Protein AF-A0AAV4J1R5-F1 (afdb_monomer_lite)

Sequence (335 aa):
MPLGIFWVHVFQHSNNYPVYSYPYKTLYRGGKEYELQVRVDGVTVTINLASGQLYVKGCHALDWFVQRIPSLLKAYSSPNGWSGPRSIQPIFSPEEVKILASEKEKHYKQYLEENWPPSVLESSGATVMSTGQTDPFHEPADAHSCLSGQDLETYSPDADLLTADETRQQLAHLESGQSIPGVALYRLWRSALNLWFSDSQSKVFLVTPYIDSGRLIDVSELFLRHKLTACLDTLVVPVSSVQGKFAVVRREAIQRFSVQEQVVLEYKILGKVVFPVVDILNSFLAVVENGKAHVLHTNADFNASSFVTTSVTAVHFSHMDEELFMKNYLDPILV

pLDDT: mean 72.87, std 20.57, range [23.33, 98.06]

Organism: NCBI:txid1093978

Secondary structure (DSSP, 8-state):
--HHHHHHHHHTSTTS--TTTS--EEEEETTTEEEEEEEETTEEEEEETTT--EEEESTTHHHHHHHHHHHHHGGG--SS---PPPPPPPSS-HHHHHHHHHHHHHHHHHHHHHHS-HHHHTTTT-----S-----------TT-------TTS--TTTTPPPHHHHHHHHHHGGG-EEEEHHHHHHHHHHHHHHHHT-TTPEEEEE-S-B-HHHHHHHHHHHHHTTTT--EEEEE--SEETTEEHHHHHHHHHTTS-HHHHHHHHHHTGGGEE--SS---SEEEEEEETTEEEEEEES--BSGGGGSTT-EEEEEEEEEEHHHHIIIIIHHHH-

Foldseek 3Di:
DQLLVVVVCLCCPPVHPNVVRWPWDWDDDPPPFTWIWTQDPQWIWIAGNHNNDIDIDGPCRPVCCVPPVVVSCVVVDDPDDDDDDDDDDDDDDPVVVVVVVVVVVVVVVVVVVPPDDVVVVVVVPPDPPPDDDDDDDDDDDDPPPPQDADAPVVDDLPPLADDLVSLVVVLVVQQVKDKGFLRSVVNSVLNVLLNQLQALQKEKEKAFQDAALVLLLSSLVSCVVSVPRGAHQAYEYACADPVGGVVVSLVSNLVVDDPVSSVSCCVRPVVRYDHWPDRDQWIWMWMDGPQKIKIKTKRAGNDSVSRGRPHIIIIHIDIDGPVCCCVPPPVNGHD

Structure (mmCIF, N/CA/C/O backbone):
data_AF-A0AAV4J1R5-F1
#
_entry.id   AF-A0AAV4J1R5-F1
#
loop_
_atom_site.group_PDB
_atom_site.id
_atom_site.type_symbol
_atom_site.label_atom_id
_atom_site.label_alt_id
_atom_site.label_comp_id
_atom_site.label_asym_id
_atom_site.label_entity_id
_atom_site.label_seq_id
_atom_site.pdbx_PDB_ins_code
_atom_site.Cartn_x
_atom_site.Cartn_y
_atom_site.Cartn_z
_atom_site.occupancy
_atom_site.B_iso_or_equiv
_atom_site.auth_seq_id
_atom_site.auth_comp_id
_atom_site.auth_asym_id
_atom_site.auth_atom_id
_atom_site.pdbx_PDB_model_num
ATOM 1 N N . MET A 1 1 ? 3.118 4.561 45.915 1.00 51.09 1 MET A N 1
ATOM 2 C CA . MET A 1 1 ? 3.258 4.887 44.479 1.00 51.09 1 MET A CA 1
ATOM 3 C C . MET A 1 1 ? 2.179 5.905 44.133 1.00 51.09 1 MET A C 1
ATOM 5 O O . MET A 1 1 ? 1.036 5.638 44.489 1.00 51.09 1 MET A O 1
ATOM 9 N N . PRO A 1 2 ? 2.506 7.069 43.538 1.00 70.88 2 PRO A N 1
ATOM 10 C CA . PRO A 1 2 ? 1.502 8.017 43.051 1.00 70.88 2 PRO A CA 1
ATOM 11 C C . PRO A 1 2 ? 0.528 7.313 42.104 1.00 70.88 2 PRO A C 1
ATOM 13 O O . PRO A 1 2 ? 0.963 6.535 41.254 1.00 70.88 2 PRO A O 1
ATOM 16 N N . LEU A 1 3 ? -0.772 7.566 42.253 1.00 75.06 3 LEU A N 1
ATOM 17 C CA . LEU A 1 3 ? -1.816 6.828 41.533 1.00 75.06 3 LEU A CA 1
ATOM 18 C C . LEU A 1 3 ? -1.667 6.937 40.002 1.00 75.06 3 LEU A C 1
ATOM 20 O O . LEU A 1 3 ? -1.937 5.978 39.288 1.00 75.06 3 LEU A O 1
ATOM 24 N N . GLY A 1 4 ? -1.139 8.055 39.496 1.00 72.38 4 GLY A N 1
ATOM 25 C CA . GLY A 1 4 ? -0.808 8.210 38.077 1.00 72.38 4 GLY A CA 1
ATOM 26 C C . GLY A 1 4 ? 0.257 7.222 37.600 1.00 72.38 4 GLY A C 1
ATOM 27 O O . GLY A 1 4 ? 0.061 6.548 36.597 1.00 72.38 4 GLY A O 1
ATOM 28 N N . ILE A 1 5 ? 1.345 7.063 38.359 1.00 72.38 5 ILE A N 1
ATOM 29 C CA . ILE A 1 5 ? 2.426 6.109 38.051 1.00 72.38 5 ILE A CA 1
ATOM 30 C C . ILE A 1 5 ? 1.918 4.665 38.135 1.00 72.38 5 ILE A C 1
ATOM 32 O O . ILE A 1 5 ? 2.283 3.836 37.305 1.00 72.38 5 ILE A O 1
ATOM 36 N N . PHE A 1 6 ? 1.025 4.373 39.086 1.00 81.31 6 PHE A N 1
ATOM 37 C CA . PHE A 1 6 ? 0.353 3.075 39.153 1.00 81.31 6 PHE A CA 1
ATOM 38 C C . PHE A 1 6 ? -0.397 2.762 37.854 1.00 81.31 6 PHE A C 1
ATOM 40 O O . PHE A 1 6 ? -0.185 1.698 37.275 1.00 81.31 6 PHE A O 1
ATOM 47 N N . TRP A 1 7 ? -1.198 3.701 37.345 1.00 81.44 7 TRP A N 1
ATOM 48 C CA . TRP A 1 7 ? -1.895 3.506 36.075 1.00 81.44 7 TRP A CA 1
ATOM 49 C C . TRP A 1 7 ? -0.940 3.328 34.899 1.00 81.44 7 TRP A C 1
ATOM 51 O O . TRP A 1 7 ? -1.188 2.471 34.058 1.00 81.44 7 TRP A O 1
ATOM 61 N N . VAL A 1 8 ? 0.175 4.060 34.852 1.00 77.50 8 VAL A N 1
ATOM 62 C CA . VAL A 1 8 ? 1.193 3.840 33.813 1.00 77.50 8 VAL A CA 1
ATOM 63 C C . VAL A 1 8 ? 1.697 2.401 33.845 1.00 77.50 8 VAL A C 1
ATOM 65 O O . VAL A 1 8 ? 1.702 1.748 32.808 1.00 77.50 8 VAL A O 1
ATOM 68 N N . HIS A 1 9 ? 2.044 1.877 35.022 1.00 77.12 9 HIS A N 1
ATOM 69 C CA . HIS A 1 9 ? 2.515 0.499 35.148 1.00 77.12 9 HIS A CA 1
ATOM 70 C C . HIS A 1 9 ? 1.458 -0.530 34.762 1.00 77.12 9 HIS A C 1
ATOM 72 O O . HIS A 1 9 ? 1.788 -1.482 34.061 1.00 77.12 9 HIS A O 1
ATOM 78 N N . VAL A 1 10 ? 0.207 -0.334 35.186 1.00 81.31 10 VAL A N 1
ATOM 79 C CA . VAL A 1 10 ? -0.901 -1.219 34.810 1.00 81.31 10 VAL A CA 1
ATOM 80 C C . VAL A 1 10 ? -1.054 -1.236 33.297 1.00 81.31 10 VAL A C 1
ATOM 82 O O . VAL A 1 10 ? -1.059 -2.302 32.695 1.00 81.31 10 VAL A O 1
ATOM 85 N N . PHE A 1 11 ? -1.144 -0.074 32.656 1.00 81.62 11 PHE A N 1
ATOM 86 C CA . PHE A 1 11 ? -1.373 -0.018 31.218 1.00 81.62 11 PHE A CA 1
ATOM 87 C C . PHE A 1 11 ? -0.167 -0.538 30.428 1.00 81.62 11 PHE A C 1
ATOM 89 O O . PHE A 1 11 ? -0.368 -1.313 29.505 1.00 81.62 11 PHE A O 1
ATOM 96 N N . GLN A 1 12 ? 1.062 -0.203 30.823 1.00 80.81 12 GLN A N 1
ATOM 97 C CA . GLN A 1 12 ? 2.289 -0.587 30.110 1.00 80.81 12 GLN A CA 1
ATOM 98 C C . GLN A 1 12 ? 2.772 -2.016 30.387 1.00 80.81 12 GLN A C 1
ATOM 100 O O . GLN A 1 12 ? 3.822 -2.418 29.881 1.00 80.81 12 GLN A O 1
ATOM 105 N N . HIS A 1 13 ? 2.042 -2.786 31.193 1.00 74.81 13 HIS A N 1
ATOM 106 C CA . HIS A 1 13 ? 2.369 -4.181 31.457 1.00 74.81 13 HIS A CA 1
ATOM 107 C C . HIS A 1 13 ? 2.382 -5.002 30.155 1.00 74.81 13 HIS A C 1
ATOM 109 O O . HIS A 1 13 ? 1.552 -4.780 29.274 1.00 74.81 13 HIS A O 1
ATOM 115 N N . SER A 1 14 ? 3.282 -5.986 30.046 1.00 64.44 14 SER A N 1
ATOM 116 C CA . SER A 1 14 ? 3.456 -6.820 28.841 1.00 64.44 14 SER A CA 1
ATOM 117 C C . SER A 1 14 ? 2.172 -7.510 28.383 1.00 64.44 14 SER A C 1
ATOM 119 O O . SER A 1 14 ? 1.933 -7.643 27.192 1.00 64.44 14 SER A O 1
ATOM 121 N N . ASN A 1 15 ? 1.334 -7.907 29.338 1.00 72.62 15 ASN A N 1
ATOM 122 C CA . ASN A 1 15 ? 0.065 -8.595 29.075 1.00 72.62 15 ASN A CA 1
ATOM 123 C C . ASN A 1 15 ? -1.122 -7.639 28.861 1.00 72.62 15 ASN A C 1
ATOM 125 O O . ASN A 1 15 ? -2.249 -8.101 28.719 1.00 72.62 15 ASN A O 1
ATOM 129 N N . ASN A 1 16 ? -0.874 -6.328 28.901 1.00 79.94 16 ASN A N 1
ATOM 130 C CA . ASN A 1 16 ? -1.883 -5.287 28.764 1.00 79.94 16 ASN A CA 1
ATOM 131 C C . ASN A 1 16 ? -1.593 -4.499 27.480 1.00 79.94 16 ASN A C 1
ATOM 133 O O . ASN A 1 16 ? -1.826 -5.001 26.384 1.00 79.94 16 ASN A O 1
ATOM 137 N N . TYR A 1 17 ? -1.035 -3.296 27.603 1.00 79.12 17 TYR A N 1
ATOM 138 C CA . TYR A 1 17 ? -0.704 -2.431 26.476 1.00 79.12 17 TYR A CA 1
ATOM 139 C C . TYR A 1 17 ? 0.773 -2.034 26.531 1.00 79.12 17 TYR A C 1
ATOM 141 O O . TYR A 1 17 ? 1.112 -0.893 26.832 1.00 79.12 17 TYR A O 1
ATOM 149 N N . PRO A 1 18 ? 1.702 -2.963 26.272 1.00 68.81 18 PRO A N 1
ATOM 150 C CA . PRO A 1 18 ? 3.119 -2.666 26.390 1.00 68.81 18 PRO A CA 1
ATOM 151 C C . PRO A 1 18 ? 3.565 -1.521 25.478 1.00 68.81 18 PRO A C 1
ATOM 153 O O . PRO A 1 18 ? 3.105 -1.387 24.345 1.00 68.81 18 PRO A O 1
ATOM 156 N N . VAL A 1 19 ? 4.542 -0.741 25.946 1.00 55.25 19 VAL A N 1
ATOM 157 C CA . VAL A 1 19 ? 5.083 0.433 25.229 1.00 55.25 19 VAL A CA 1
ATOM 158 C C . VAL A 1 19 ? 5.633 0.079 23.842 1.00 55.25 19 VAL A C 1
ATOM 160 O O . VAL A 1 19 ? 5.609 0.916 22.945 1.00 55.25 19 VAL A O 1
ATOM 163 N N . TYR A 1 20 ? 6.101 -1.159 23.652 1.00 53.19 20 TYR A N 1
ATOM 164 C CA . TYR A 1 20 ? 6.593 -1.640 22.359 1.00 53.19 20 TYR A CA 1
ATOM 165 C C . TYR A 1 20 ? 5.472 -1.937 21.349 1.00 53.19 20 TYR A C 1
ATOM 167 O O . TYR A 1 20 ? 5.729 -1.906 20.153 1.00 53.19 20 TYR A O 1
ATOM 175 N N . SER A 1 21 ? 4.241 -2.192 21.808 1.00 52.78 21 SER A N 1
ATOM 176 C CA . SER A 1 21 ? 3.087 -2.484 20.938 1.00 52.78 21 SER A CA 1
ATOM 177 C C . SER A 1 21 ? 2.107 -1.313 20.824 1.00 52.78 21 SER A C 1
ATOM 179 O O . SER A 1 21 ? 1.374 -1.218 19.843 1.00 52.78 21 SER A O 1
ATOM 181 N N . TYR A 1 22 ? 2.084 -0.404 21.806 1.00 57.25 22 TYR A N 1
ATOM 182 C CA . TYR A 1 22 ? 1.098 0.675 21.885 1.00 57.25 22 TYR A CA 1
ATOM 183 C C . TYR A 1 22 ? 1.769 2.043 22.069 1.00 57.25 22 TYR A C 1
ATOM 185 O O . TYR A 1 22 ? 2.555 2.236 22.999 1.00 57.25 22 TYR A O 1
ATOM 193 N N . PRO A 1 23 ? 1.453 3.038 21.218 1.00 64.06 23 PRO A N 1
ATOM 194 C CA . PRO A 1 23 ? 2.089 4.343 21.285 1.00 64.06 23 PRO A CA 1
ATOM 195 C C . PRO A 1 23 ? 1.490 5.193 22.411 1.00 64.06 23 PRO A C 1
ATOM 197 O O . PRO A 1 23 ? 0.385 5.729 22.294 1.00 64.06 23 PRO A O 1
ATOM 200 N N . TYR A 1 24 ? 2.263 5.377 23.479 1.00 69.94 24 TYR A N 1
ATOM 201 C CA . TYR A 1 24 ? 1.960 6.344 24.529 1.00 69.94 24 TYR A CA 1
ATOM 202 C C . TYR A 1 24 ? 2.408 7.749 24.112 1.00 69.94 24 TYR A C 1
ATOM 204 O O . TYR A 1 24 ? 3.542 7.957 23.684 1.00 69.94 24 TYR A O 1
ATOM 212 N N . LYS A 1 25 ? 1.523 8.733 24.258 1.00 73.06 25 LYS A N 1
ATOM 213 C CA . LYS A 1 25 ? 1.790 10.156 24.037 1.00 73.06 25 LYS A CA 1
ATOM 214 C C . LYS A 1 25 ? 1.869 10.871 25.374 1.00 73.06 25 LYS A C 1
ATOM 216 O O . LYS A 1 25 ? 0.909 10.851 26.138 1.00 73.06 25 LYS A O 1
ATOM 221 N N . THR A 1 26 ? 2.980 11.540 25.639 1.00 71.50 26 THR A N 1
ATOM 222 C CA . THR A 1 26 ? 3.080 12.493 26.744 1.00 71.50 26 THR A CA 1
ATOM 223 C C . THR A 1 26 ? 2.517 13.835 26.288 1.00 71.50 26 THR A C 1
ATOM 225 O O . THR A 1 26 ? 2.956 14.414 25.296 1.00 71.50 26 THR A O 1
ATOM 228 N N . LEU A 1 27 ? 1.497 14.320 26.986 1.00 60.59 27 LEU A N 1
ATOM 229 C CA . LEU A 1 27 ? 0.877 15.613 26.748 1.00 60.59 27 LEU A CA 1
ATOM 230 C C . LEU A 1 27 ? 1.274 16.547 27.889 1.00 60.59 27 LEU A C 1
ATOM 232 O O . LEU A 1 27 ? 1.056 16.247 29.063 1.00 60.59 27 LEU A O 1
ATOM 236 N N . TYR A 1 28 ? 1.875 17.679 27.529 1.00 59.00 28 TYR A N 1
ATOM 237 C CA . TYR A 1 28 ? 2.191 18.745 28.469 1.00 59.00 28 TYR A CA 1
ATOM 238 C C . TYR A 1 28 ? 1.109 19.816 28.368 1.00 59.00 28 TYR A C 1
ATOM 240 O O . TYR A 1 28 ? 1.043 20.544 27.375 1.00 59.00 28 TYR A O 1
ATOM 248 N N . ARG A 1 29 ? 0.243 19.916 29.380 1.00 49.41 29 ARG A N 1
ATOM 249 C CA . ARG A 1 29 ? -0.641 21.078 29.520 1.00 49.41 29 ARG A CA 1
ATOM 250 C C . ARG A 1 29 ? 0.102 22.166 30.287 1.00 49.41 29 ARG A C 1
ATOM 252 O O . ARG A 1 29 ? 0.699 21.906 31.332 1.00 49.41 29 ARG A O 1
ATOM 259 N N . GLY A 1 30 ? 0.082 23.392 29.757 1.00 40.19 30 GLY A N 1
ATOM 260 C CA . GLY A 1 30 ? 0.637 24.562 30.441 1.00 40.19 30 GLY A CA 1
ATOM 261 C C . GLY A 1 30 ? 0.066 24.652 31.857 1.00 40.19 30 GLY A C 1
ATOM 262 O O . GLY A 1 30 ? -1.139 24.806 32.013 1.00 40.19 30 GLY A O 1
ATOM 263 N N . GLY A 1 31 ? 0.925 24.477 32.869 1.00 48.59 31 GLY A N 1
ATOM 264 C CA . GLY A 1 31 ? 0.508 24.351 34.274 1.00 48.59 31 GLY A CA 1
ATOM 265 C C . GLY A 1 31 ? 1.141 23.208 35.084 1.00 48.59 31 GLY A C 1
ATOM 266 O O . GLY A 1 31 ? 0.791 23.065 36.248 1.00 48.59 31 GLY A O 1
ATOM 267 N N . LYS A 1 32 ? 2.099 22.440 34.530 1.00 50.47 32 LYS A N 1
ATOM 268 C CA . LYS A 1 32 ? 2.751 21.259 35.160 1.00 50.47 32 LYS A CA 1
ATOM 269 C C . LYS A 1 32 ? 1.861 20.010 35.276 1.00 50.47 32 LYS A C 1
ATOM 271 O O . LYS A 1 32 ? 2.188 19.093 36.028 1.00 50.47 32 LYS A O 1
ATOM 276 N N . GLU A 1 33 ? 0.770 19.938 34.520 1.00 54.47 33 GLU A N 1
ATOM 277 C CA . GLU A 1 33 ? -0.039 18.721 34.434 1.00 54.47 33 GLU A CA 1
ATOM 278 C C . GLU A 1 33 ? 0.514 17.825 33.322 1.00 54.47 33 GLU A C 1
ATOM 280 O O . GLU A 1 33 ? 0.374 18.109 32.130 1.00 54.47 33 GLU A O 1
ATOM 285 N N . TYR A 1 34 ? 1.206 16.764 33.738 1.00 69.00 34 TYR A N 1
ATOM 286 C CA . TYR A 1 34 ? 1.717 15.734 32.843 1.00 69.00 34 TYR A CA 1
ATOM 287 C C . TYR A 1 34 ? 0.622 14.702 32.606 1.00 69.00 34 TYR A C 1
ATOM 289 O O . TYR A 1 34 ? 0.210 14.007 33.535 1.00 69.00 34 TYR A O 1
ATOM 297 N N . GLU A 1 35 ? 0.167 14.582 31.367 1.00 75.19 35 GLU A N 1
ATOM 298 C CA . GLU A 1 35 ? -0.798 13.566 30.968 1.00 75.19 35 GLU A CA 1
ATOM 299 C C . GLU A 1 35 ? -0.124 12.527 30.069 1.00 75.19 35 GLU A C 1
ATOM 301 O O . GLU A 1 35 ? 0.679 12.859 29.199 1.00 75.19 35 GLU A O 1
ATOM 306 N N . LEU A 1 36 ? -0.447 11.254 30.269 1.00 74.69 36 LEU A N 1
ATOM 307 C CA . LEU A 1 36 ? -0.005 10.153 29.427 1.00 74.69 36 LEU A CA 1
ATOM 308 C C . LEU A 1 36 ? -1.217 9.557 28.719 1.00 74.69 36 LEU A C 1
ATOM 310 O O . LEU A 1 36 ? -2.137 9.069 29.366 1.00 74.69 36 LEU A O 1
ATOM 314 N N . GLN A 1 37 ? -1.227 9.591 27.395 1.00 80.62 37 GLN A N 1
ATOM 315 C CA . GLN A 1 37 ? -2.354 9.165 26.581 1.00 80.62 37 GLN A CA 1
ATOM 316 C C . GLN A 1 37 ? -2.001 7.943 25.736 1.00 80.62 37 GLN A C 1
ATOM 318 O O . GLN A 1 37 ? -0.966 7.923 25.082 1.00 80.62 37 GLN A O 1
ATOM 323 N N . VAL A 1 38 ? -2.883 6.952 25.689 1.00 82.31 38 VAL A N 1
ATOM 324 C CA . VAL A 1 38 ? -2.768 5.779 24.818 1.00 82.31 38 VAL A CA 1
ATOM 325 C C . VAL A 1 38 ? -4.112 5.514 24.146 1.00 82.31 38 VAL A C 1
ATOM 327 O O . VAL A 1 38 ? -5.167 5.709 24.749 1.00 82.31 38 VAL A O 1
ATOM 330 N N . ARG A 1 39 ? -4.091 5.114 22.873 1.00 83.12 39 ARG A N 1
ATOM 331 C CA . ARG A 1 39 ? -5.300 4.735 22.133 1.00 83.12 39 ARG A CA 1
ATOM 332 C C . ARG A 1 39 ? -5.315 3.222 21.968 1.00 83.12 39 ARG A C 1
ATOM 334 O O . ARG A 1 39 ? -4.400 2.678 21.359 1.00 83.12 39 ARG A O 1
ATOM 341 N N . VAL A 1 40 ? -6.330 2.576 22.527 1.00 79.69 40 VAL A N 1
ATOM 342 C CA . VAL A 1 40 ? -6.469 1.114 22.608 1.00 79.69 40 VAL A CA 1
ATOM 343 C C . VAL A 1 40 ? -7.921 0.747 22.347 1.00 79.69 40 VAL A C 1
ATOM 345 O O . VAL A 1 40 ? -8.807 1.469 22.789 1.00 79.69 40 VAL A O 1
ATOM 348 N N . ASP A 1 41 ? -8.178 -0.326 21.600 1.00 79.12 41 ASP A N 1
ATOM 349 C CA . ASP A 1 41 ? -9.523 -0.892 21.395 1.00 79.12 41 ASP A CA 1
ATOM 350 C C . ASP A 1 41 ? -10.618 0.139 21.028 1.00 79.12 41 ASP A C 1
ATOM 352 O O . ASP A 1 41 ? -11.742 0.097 21.524 1.00 79.12 41 ASP A O 1
ATOM 356 N N . GLY A 1 42 ? -10.284 1.133 20.197 1.00 71.69 42 GLY A N 1
ATOM 357 C CA . GLY A 1 42 ? -11.228 2.184 19.792 1.00 71.69 42 GLY A CA 1
ATOM 358 C C . GLY A 1 42 ? -11.515 3.266 20.847 1.00 71.69 42 GLY A C 1
ATOM 359 O O . GLY A 1 42 ? -12.242 4.215 20.551 1.00 71.69 42 GLY A O 1
ATOM 360 N N . VAL A 1 43 ? -10.904 3.199 22.034 1.00 79.62 43 VAL A N 1
ATOM 361 C CA . VAL A 1 43 ? -10.971 4.229 23.079 1.00 79.62 43 VAL A CA 1
ATOM 362 C C . VAL A 1 43 ? -9.629 4.939 23.257 1.00 79.62 43 VAL A C 1
ATOM 364 O O . VAL A 1 43 ? -8.558 4.441 22.921 1.00 79.62 43 VAL A O 1
ATOM 367 N N . THR A 1 44 ? -9.683 6.158 23.774 1.00 85.69 44 THR A N 1
ATOM 368 C CA . THR A 1 44 ? -8.516 6.940 24.174 1.00 85.69 44 THR A CA 1
ATOM 369 C C . THR A 1 44 ? -8.478 7.004 25.687 1.00 85.69 44 THR A C 1
ATOM 371 O O . THR A 1 44 ? -9.394 7.542 26.310 1.00 85.69 44 THR A O 1
ATOM 374 N N . VAL A 1 45 ? -7.415 6.466 26.268 1.00 87.50 45 VAL A N 1
ATOM 375 C CA . VAL A 1 45 ? -7.163 6.492 27.702 1.00 87.50 45 VAL A CA 1
ATOM 376 C C . VAL A 1 45 ? -6.120 7.562 27.984 1.00 87.50 45 VAL A C 1
ATOM 378 O O . VAL A 1 45 ? -5.030 7.522 27.424 1.00 87.50 45 VAL A O 1
ATOM 381 N N . THR A 1 46 ? -6.441 8.514 28.851 1.00 87.44 46 THR A N 1
ATOM 382 C CA . THR A 1 46 ? -5.528 9.559 29.314 1.00 87.44 46 THR A CA 1
ATOM 383 C C . THR A 1 46 ? -5.343 9.434 30.822 1.00 87.44 46 THR A C 1
ATOM 385 O O . THR A 1 46 ? -6.312 9.438 31.574 1.00 87.44 46 THR A O 1
ATOM 388 N N . ILE A 1 47 ? -4.097 9.347 31.269 1.00 82.38 47 ILE A N 1
ATOM 389 C CA . ILE A 1 47 ? -3.692 9.254 32.668 1.00 82.38 47 ILE A CA 1
ATOM 390 C C . ILE A 1 47 ? -3.077 10.592 33.061 1.00 82.38 47 ILE A C 1
ATOM 392 O O . ILE A 1 47 ? -2.034 10.964 32.532 1.00 82.38 47 ILE A O 1
ATOM 396 N N . ASN A 1 48 ? -3.672 11.306 34.009 1.00 82.50 48 ASN A N 1
ATOM 397 C CA . ASN A 1 48 ? -3.015 12.452 34.625 1.00 82.50 48 ASN A CA 1
ATOM 398 C C . ASN A 1 48 ? -2.010 11.941 35.669 1.00 82.50 48 ASN A C 1
ATOM 400 O O . ASN A 1 48 ? -2.385 11.315 36.660 1.00 82.50 48 ASN A O 1
ATOM 404 N N . LEU A 1 49 ? -0.719 12.179 35.440 1.00 75.00 49 LEU A N 1
ATOM 405 C CA . LEU A 1 49 ? 0.357 11.663 36.288 1.00 75.00 49 LEU A CA 1
ATOM 406 C C . LEU A 1 49 ? 0.425 12.365 37.651 1.00 75.00 49 LEU A C 1
ATOM 408 O O . LEU A 1 49 ? 0.902 11.764 38.612 1.00 75.00 49 LEU A O 1
ATOM 412 N N . ALA A 1 50 ? -0.065 13.606 37.740 1.00 74.31 50 ALA A N 1
ATOM 413 C CA . ALA A 1 50 ? -0.065 14.402 38.965 1.00 74.31 50 ALA A CA 1
ATOM 414 C C . ALA A 1 50 ? -1.255 14.061 39.876 1.00 74.31 50 ALA A C 1
ATOM 416 O O . ALA A 1 50 ? -1.063 13.793 41.060 1.00 74.31 50 ALA A O 1
ATOM 417 N N . SER A 1 51 ? -2.476 14.029 39.333 1.00 80.62 51 SER A N 1
ATOM 418 C CA . SER A 1 51 ? -3.698 13.746 40.100 1.00 80.62 51 SER A CA 1
ATOM 419 C C . SER A 1 51 ? -4.041 12.255 40.178 1.00 80.62 51 SER A C 1
ATOM 421 O O . SER A 1 51 ? -4.823 11.841 41.031 1.00 80.62 51 SER A O 1
ATOM 423 N N . GLY A 1 52 ? -3.475 11.432 39.290 1.00 77.19 52 GLY A N 1
ATOM 424 C CA . GLY A 1 52 ? -3.812 10.015 39.158 1.00 77.19 52 GLY A CA 1
ATOM 425 C C . GLY A 1 52 ? -5.173 9.742 38.523 1.00 77.19 52 GLY A C 1
ATOM 426 O O . GLY A 1 52 ? -5.641 8.605 38.558 1.00 77.19 52 GLY A O 1
ATOM 427 N N . GLN A 1 53 ? -5.811 10.767 37.956 1.00 84.00 53 GLN A N 1
ATOM 428 C CA . GLN A 1 53 ? -7.089 10.629 37.268 1.00 84.00 53 GLN A CA 1
ATOM 429 C C . GLN A 1 53 ? -6.921 9.886 35.941 1.00 84.00 53 GLN A C 1
ATOM 431 O O . GLN A 1 53 ? -6.029 10.191 35.149 1.00 84.00 53 GLN A O 1
ATOM 436 N N . LEU A 1 54 ? -7.822 8.937 35.698 1.00 86.88 54 LEU A N 1
ATOM 437 C CA . LEU A 1 54 ? -7.924 8.182 34.458 1.00 86.88 54 LEU A CA 1
ATOM 438 C C . LEU A 1 54 ? -9.149 8.672 33.683 1.00 86.88 54 LEU A C 1
ATOM 440 O O . LEU A 1 54 ? -10.278 8.552 34.156 1.00 86.88 54 LEU A O 1
ATOM 444 N N . TYR A 1 55 ? -8.931 9.199 32.487 1.00 87.69 55 TYR A N 1
ATOM 445 C CA . TYR A 1 55 ? -9.984 9.596 31.563 1.00 87.69 55 TYR A CA 1
ATOM 446 C C . TYR A 1 55 ? -10.060 8.587 30.427 1.00 87.69 55 TYR A C 1
ATOM 448 O O . TYR A 1 55 ? -9.070 8.355 29.742 1.00 87.69 55 TYR A O 1
ATOM 456 N N . VAL A 1 56 ? -11.240 8.026 30.187 1.00 86.00 56 VAL A N 1
ATOM 457 C CA . VAL A 1 56 ? -11.497 7.146 29.042 1.00 86.00 56 VAL A CA 1
ATOM 458 C C . VAL A 1 56 ? -12.498 7.850 28.133 1.00 86.00 56 VAL A C 1
ATOM 460 O O . VAL A 1 56 ? -13.588 8.211 28.569 1.00 86.00 56 VAL A O 1
ATOM 463 N N . LYS A 1 57 ? -12.116 8.101 26.879 1.00 77.19 57 LYS A N 1
ATOM 464 C CA . LYS A 1 57 ? -12.939 8.801 25.881 1.00 77.19 57 LYS A CA 1
ATOM 465 C C . LYS A 1 57 ? -13.082 7.960 24.618 1.00 77.19 57 LYS A C 1
ATOM 467 O O . LYS A 1 57 ? -12.096 7.429 24.122 1.00 77.19 57 LYS A O 1
ATOM 472 N N . GLY A 1 58 ? -14.288 7.876 24.068 1.00 75.81 58 GLY A N 1
ATOM 473 C CA . GLY A 1 58 ? -14.573 7.128 22.841 1.00 75.81 58 GLY A CA 1
ATOM 474 C C . GLY A 1 58 ? -16.022 6.654 22.785 1.00 75.81 58 GLY A C 1
ATOM 475 O O . GLY A 1 58 ? -16.733 6.718 23.785 1.00 75.81 58 GLY A O 1
ATOM 476 N N . CYS A 1 59 ? -16.442 6.169 21.616 1.00 66.06 59 CYS A N 1
ATOM 477 C CA . CYS A 1 59 ? -17.819 5.745 21.339 1.00 66.06 59 CYS A CA 1
ATOM 478 C C . CYS A 1 59 ? -18.276 4.575 22.232 1.00 66.06 59 CYS A C 1
ATOM 480 O O . CYS A 1 59 ? -19.451 4.485 22.562 1.00 66.06 59 CYS A O 1
ATOM 482 N N . HIS A 1 60 ? -17.334 3.729 22.666 1.00 75.75 60 HIS A N 1
ATOM 483 C CA . HIS A 1 60 ? -17.571 2.532 23.488 1.00 75.75 60 HIS A CA 1
ATOM 484 C C . HIS A 1 60 ? -16.825 2.586 24.834 1.00 75.75 60 HIS A C 1
ATOM 486 O O . HIS A 1 60 ? -16.434 1.560 25.385 1.00 75.75 60 HIS A O 1
ATOM 492 N N . ALA A 1 61 ? -16.576 3.791 25.364 1.00 68.06 61 ALA A N 1
ATOM 493 C CA . ALA A 1 61 ? -15.750 3.989 26.561 1.00 68.06 61 ALA A CA 1
ATOM 494 C C . ALA A 1 61 ? -16.253 3.226 27.800 1.00 68.06 61 ALA A C 1
ATOM 496 O O . ALA A 1 61 ? -15.443 2.669 28.541 1.00 68.06 61 ALA A O 1
ATOM 497 N N . LEU A 1 62 ? -17.572 3.189 28.016 1.00 68.25 62 LEU A N 1
ATOM 498 C CA . LEU A 1 62 ? -18.181 2.510 29.162 1.00 68.25 62 LEU A CA 1
ATOM 499 C C . LEU A 1 62 ? -18.069 0.983 29.043 1.00 68.25 62 LEU A C 1
ATOM 501 O O . LEU A 1 62 ? -17.635 0.329 29.990 1.00 68.25 62 LEU A O 1
ATOM 505 N N . ASP A 1 63 ? -18.391 0.435 27.870 1.00 64.94 63 ASP A N 1
ATOM 506 C CA . ASP A 1 63 ? -18.327 -1.007 27.604 1.00 64.94 63 ASP A CA 1
ATOM 507 C C . ASP A 1 63 ? -16.892 -1.523 27.723 1.00 64.94 63 ASP A C 1
ATOM 509 O O . ASP A 1 63 ? -16.632 -2.519 28.401 1.00 64.94 63 ASP A O 1
ATOM 513 N N . TRP A 1 64 ? -15.939 -0.784 27.145 1.00 84.44 64 TRP A N 1
ATOM 514 C CA . TRP A 1 64 ? -14.517 -1.073 27.285 1.00 84.44 64 TRP A CA 1
ATOM 515 C C . TRP A 1 64 ? -14.084 -1.058 28.754 1.00 84.44 64 TRP A C 1
ATOM 517 O O . TRP A 1 64 ? -13.391 -1.972 29.199 1.00 84.44 64 TRP A O 1
ATOM 527 N N . PHE A 1 65 ? -14.514 -0.057 29.532 1.00 80.25 65 PHE A N 1
ATOM 528 C CA . PHE A 1 65 ? -14.132 0.067 30.939 1.00 80.25 65 PHE A CA 1
ATOM 529 C C . PHE A 1 65 ? -14.600 -1.143 31.755 1.00 80.25 65 PHE A C 1
ATOM 531 O O . PHE A 1 65 ? -13.796 -1.756 32.458 1.00 80.25 65 PHE A O 1
ATOM 538 N N . VAL A 1 66 ? -15.874 -1.524 31.626 1.00 76.81 66 VAL A N 1
ATOM 539 C CA . VAL A 1 66 ? -16.462 -2.646 32.375 1.00 76.81 66 VAL A CA 1
ATOM 540 C C . VAL A 1 66 ? -15.806 -3.977 31.999 1.00 76.81 66 VAL A C 1
ATOM 542 O O . VAL A 1 66 ? -15.535 -4.795 32.877 1.00 76.81 66 VAL A O 1
ATOM 545 N N . GLN A 1 67 ? -15.509 -4.191 30.715 1.00 73.62 67 GLN A N 1
ATOM 546 C CA . GLN A 1 67 ? -14.951 -5.456 30.233 1.00 73.62 67 GLN A CA 1
ATOM 547 C C . GLN A 1 67 ? -13.440 -5.582 30.473 1.00 73.62 67 GLN A C 1
ATOM 549 O O . GLN A 1 67 ? -12.956 -6.658 30.826 1.00 73.62 67 GLN A O 1
ATOM 554 N N . ARG A 1 68 ? -12.670 -4.504 30.277 1.00 79.56 68 ARG A N 1
ATOM 555 C CA . ARG A 1 68 ? -11.201 -4.568 30.255 1.00 79.56 68 ARG A CA 1
ATOM 556 C C . ARG A 1 68 ? -10.556 -4.258 31.598 1.00 79.56 68 ARG A C 1
ATOM 558 O O . ARG A 1 68 ? -9.612 -4.955 31.963 1.00 79.56 68 ARG A O 1
ATOM 565 N N . ILE A 1 69 ? -11.047 -3.289 32.374 1.00 83.56 69 ILE A N 1
ATOM 566 C CA . ILE A 1 69 ? -10.372 -2.857 33.616 1.00 83.56 69 ILE A CA 1
ATOM 567 C C . ILE A 1 69 ? -10.152 -3.998 34.626 1.00 83.56 69 ILE A C 1
ATOM 569 O O . ILE A 1 69 ? -9.029 -4.111 35.126 1.00 83.56 69 ILE A O 1
ATOM 573 N N . PRO A 1 70 ? -11.123 -4.896 34.895 1.00 80.81 70 PRO A N 1
ATOM 574 C CA . PRO A 1 70 ? -10.891 -6.029 35.792 1.00 80.81 70 PRO A CA 1
ATOM 575 C C . PRO A 1 70 ? -9.754 -6.946 35.320 1.00 80.81 70 PRO A C 1
ATOM 577 O O . PRO A 1 70 ? -8.964 -7.425 36.130 1.00 80.81 70 PRO A O 1
ATOM 580 N N . SER A 1 71 ? -9.636 -7.161 34.004 1.00 75.69 71 SER A N 1
ATOM 581 C CA . SER A 1 71 ? -8.580 -7.999 33.424 1.00 75.69 71 SER A CA 1
ATOM 582 C C . SER A 1 71 ? -7.197 -7.344 33.518 1.00 75.69 71 SER A C 1
ATOM 584 O O . SER A 1 71 ? -6.240 -8.007 33.914 1.00 75.69 71 SER A O 1
ATOM 586 N N . LEU A 1 72 ? -7.113 -6.031 33.274 1.00 80.56 72 LEU A N 1
ATOM 587 C CA . LEU A 1 72 ? -5.873 -5.251 33.368 1.00 80.56 72 LEU A CA 1
ATOM 588 C C . LEU A 1 72 ? -5.316 -5.235 34.796 1.00 80.56 72 LEU A C 1
ATOM 590 O O . LEU A 1 72 ? -4.102 -5.272 35.001 1.00 80.56 72 LEU A O 1
ATOM 594 N N . LEU A 1 73 ? -6.208 -5.205 35.789 1.00 81.38 73 LEU A N 1
ATOM 595 C CA . LEU A 1 73 ? -5.858 -5.180 37.207 1.00 81.38 73 LEU A CA 1
ATOM 596 C C . LEU A 1 73 ? -5.591 -6.570 37.798 1.00 81.38 73 LEU A C 1
ATOM 598 O O . LEU A 1 73 ? -5.099 -6.654 38.924 1.00 81.38 73 LEU A O 1
ATOM 602 N N . LYS A 1 74 ? -5.861 -7.658 37.064 1.00 71.19 74 LYS A N 1
ATOM 603 C CA . LYS A 1 74 ? -5.715 -9.042 37.549 1.00 71.19 74 LYS A CA 1
ATOM 604 C C . LYS A 1 74 ? -4.284 -9.374 37.983 1.00 71.19 74 LYS A C 1
ATOM 606 O O . LYS A 1 74 ? -4.090 -10.066 38.974 1.00 71.19 74 LYS A O 1
ATOM 611 N N . ALA A 1 75 ? -3.281 -8.828 37.291 1.00 63.75 75 ALA A N 1
ATOM 612 C CA . ALA A 1 75 ? -1.866 -8.979 37.655 1.00 63.75 75 ALA A CA 1
ATOM 613 C C . ALA A 1 75 ? -1.475 -8.217 38.941 1.00 63.75 75 ALA A C 1
ATOM 615 O O . ALA A 1 75 ? -0.419 -8.462 39.517 1.00 63.75 75 ALA A O 1
ATOM 616 N N . TYR A 1 76 ? -2.335 -7.307 39.399 1.00 66.75 76 TYR A N 1
ATOM 617 C CA . TYR A 1 76 ? -2.087 -6.387 40.512 1.00 66.75 76 TYR A CA 1
ATOM 618 C C . TYR A 1 76 ? -3.010 -6.632 41.709 1.00 66.75 76 TYR A C 1
ATOM 620 O O . TYR A 1 76 ? -2.847 -6.014 42.758 1.00 66.75 76 TYR A O 1
ATOM 628 N N . SER A 1 77 ? -3.967 -7.547 41.569 1.00 58.16 77 SER A N 1
ATOM 629 C CA . SER A 1 77 ? -4.895 -7.957 42.618 1.00 58.16 77 SER A CA 1
ATOM 630 C C . SER A 1 77 ? -4.481 -9.333 43.139 1.00 58.16 77 SER A C 1
ATOM 632 O O . SER A 1 77 ? -5.014 -10.361 42.737 1.00 58.16 77 SER A O 1
ATOM 634 N N . SER A 1 78 ? -3.489 -9.366 44.036 1.00 51.75 78 SER A N 1
ATOM 635 C CA . SER A 1 78 ? -3.227 -10.572 44.832 1.00 51.75 78 SER A CA 1
ATOM 636 C C . SER A 1 78 ? -4.156 -10.613 46.052 1.00 51.75 78 SER A C 1
ATOM 638 O O . SER A 1 78 ? -4.238 -9.613 46.767 1.00 51.75 78 SER A O 1
ATOM 640 N N . PRO A 1 79 ? -4.809 -11.755 46.343 1.00 49.12 79 PRO A N 1
ATOM 641 C CA . PRO A 1 79 ? -5.661 -11.919 47.525 1.00 49.12 79 PRO A CA 1
ATOM 642 C C . PRO A 1 79 ? -4.886 -11.936 48.851 1.00 49.12 79 PRO A C 1
ATOM 644 O O . PRO A 1 79 ? -5.473 -11.712 49.904 1.00 49.12 79 PRO A O 1
ATOM 647 N N . ASN A 1 80 ? -3.572 -12.188 48.817 1.00 44.91 80 ASN A N 1
ATOM 648 C CA . ASN A 1 80 ? -2.785 -12.498 50.007 1.00 44.91 80 ASN A CA 1
ATOM 649 C C . ASN A 1 80 ? -1.538 -11.602 50.089 1.00 44.91 80 ASN A C 1
ATOM 651 O O . ASN A 1 80 ? -0.562 -11.849 49.394 1.00 44.91 80 ASN A O 1
ATOM 655 N N . GLY A 1 81 ? -1.601 -10.569 50.936 1.00 38.78 81 GLY A N 1
ATOM 656 C CA . GLY A 1 81 ? -0.476 -9.944 51.653 1.00 38.78 81 GLY A CA 1
ATOM 657 C C . GLY A 1 81 ? 0.836 -9.661 50.901 1.00 38.78 81 GLY A C 1
ATOM 658 O O . GLY A 1 81 ? 1.641 -10.550 50.660 1.00 38.78 81 GLY A O 1
ATOM 659 N N . TRP A 1 82 ? 1.081 -8.373 50.650 1.00 44.62 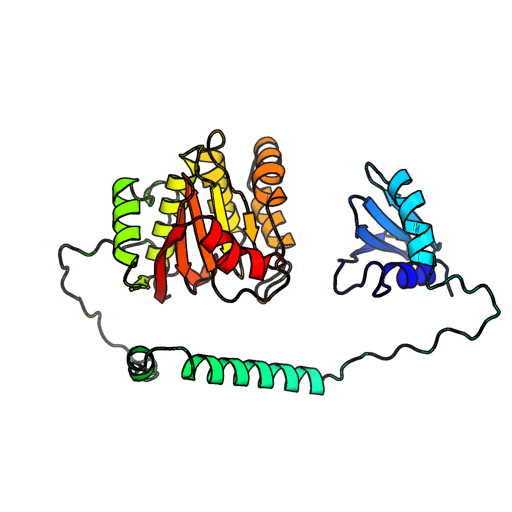82 TRP A N 1
ATOM 660 C CA . TRP A 1 82 ? 2.348 -7.727 50.276 1.00 44.62 82 TRP A CA 1
ATOM 661 C C . TRP A 1 82 ? 3.649 -8.556 50.382 1.00 44.62 82 TRP A C 1
ATOM 663 O O . TRP A 1 82 ? 4.169 -8.803 51.467 1.00 44.62 82 TRP A O 1
ATOM 673 N N . SER A 1 83 ? 4.293 -8.770 49.234 1.00 40.62 83 SER A N 1
ATOM 674 C CA . SER A 1 83 ? 5.752 -8.662 49.105 1.00 40.62 83 SER A CA 1
ATOM 675 C C . SER A 1 83 ? 6.040 -7.809 47.861 1.00 40.62 83 SER A C 1
ATOM 677 O O . SER A 1 83 ? 5.568 -8.110 46.771 1.00 40.62 83 SER A O 1
ATOM 679 N N . GLY A 1 84 ? 6.661 -6.642 48.071 1.00 42.41 84 GLY A N 1
ATOM 680 C CA . GLY A 1 84 ? 6.622 -5.484 47.164 1.00 42.41 84 GLY A CA 1
ATOM 681 C C . GLY A 1 84 ? 7.179 -5.683 45.741 1.00 42.41 84 GLY A C 1
ATOM 682 O O . GLY A 1 84 ? 7.819 -6.693 45.447 1.00 42.41 84 GLY A O 1
ATOM 683 N N . PRO A 1 85 ? 6.964 -4.701 44.841 1.00 41.47 85 PRO A N 1
ATOM 684 C CA . PRO A 1 85 ? 7.435 -4.774 43.462 1.00 41.47 85 PRO A CA 1
ATOM 685 C C . PRO A 1 85 ? 8.968 -4.783 43.420 1.00 41.47 85 PRO A C 1
ATOM 687 O O . PRO A 1 85 ? 9.624 -3.848 43.882 1.00 41.47 85 PRO A O 1
ATOM 690 N N . ARG A 1 86 ? 9.537 -5.863 42.872 1.00 44.62 86 ARG A N 1
ATOM 691 C CA . ARG A 1 86 ? 10.975 -5.991 42.601 1.00 44.62 86 ARG A CA 1
ATOM 692 C C . ARG A 1 86 ? 11.415 -4.885 41.635 1.00 44.62 86 ARG A C 1
ATOM 694 O O . ARG A 1 86 ? 10.728 -4.609 40.656 1.00 44.62 86 ARG A O 1
ATOM 701 N N . SER A 1 87 ? 12.557 -4.266 41.934 1.00 41.41 87 SER A N 1
ATOM 702 C CA . SER A 1 87 ? 13.224 -3.269 41.085 1.00 41.41 87 SER A CA 1
ATOM 703 C C . SER A 1 87 ? 13.388 -3.792 39.650 1.00 41.41 87 SER A C 1
ATOM 705 O O . SER A 1 87 ? 13.884 -4.903 39.464 1.00 41.41 87 SER A O 1
ATOM 707 N N . ILE A 1 88 ? 12.947 -3.017 38.653 1.00 48.16 88 ILE A N 1
ATOM 708 C CA . ILE A 1 88 ? 12.942 -3.404 37.233 1.00 48.16 88 ILE A CA 1
ATOM 709 C C . ILE A 1 88 ? 14.220 -2.872 36.569 1.00 48.16 88 ILE A C 1
ATOM 711 O O . ILE A 1 88 ? 14.439 -1.663 36.529 1.00 48.16 88 ILE A O 1
ATOM 715 N N . GLN A 1 89 ? 15.052 -3.781 36.058 1.00 41.84 89 GLN A N 1
ATOM 716 C CA . GLN A 1 89 ? 16.270 -3.501 35.285 1.00 41.84 89 GLN A CA 1
ATOM 717 C C . GLN A 1 89 ? 15.974 -3.560 33.769 1.00 41.84 89 GLN A C 1
ATOM 719 O O . GLN A 1 89 ? 15.094 -4.324 33.363 1.00 41.84 89 GLN A O 1
ATOM 724 N N . PRO A 1 90 ? 16.681 -2.784 32.923 1.00 41.53 90 PRO A N 1
ATOM 725 C CA . PRO A 1 90 ? 16.613 -2.921 31.465 1.00 41.53 90 PRO A CA 1
ATOM 726 C C . PRO A 1 90 ? 17.115 -4.305 31.008 1.00 41.53 90 PRO A C 1
ATOM 728 O O . PRO A 1 90 ? 18.066 -4.833 31.575 1.00 41.53 90 PRO A O 1
ATOM 731 N N . ILE A 1 91 ? 16.452 -4.890 30.001 1.00 51.38 91 ILE A N 1
ATOM 732 C CA . ILE A 1 91 ? 16.604 -6.311 29.615 1.00 51.38 91 ILE A CA 1
ATOM 733 C C . ILE A 1 91 ? 17.842 -6.580 28.738 1.00 51.38 91 ILE A C 1
ATOM 735 O O . ILE A 1 91 ? 18.384 -7.674 28.819 1.00 51.38 91 ILE A O 1
ATOM 739 N N . PHE A 1 92 ? 18.314 -5.611 27.943 1.00 41.12 92 PHE A N 1
ATOM 740 C CA . PHE A 1 92 ? 19.489 -5.783 27.078 1.00 41.12 92 PHE A CA 1
ATOM 741 C C . PHE A 1 92 ? 20.506 -4.670 27.288 1.00 41.12 92 PHE A C 1
ATOM 743 O O . PHE A 1 92 ? 20.162 -3.486 27.367 1.00 41.12 92 PHE A O 1
ATOM 750 N N . SER A 1 93 ? 21.769 -5.064 27.351 1.00 64.56 93 SER A N 1
ATOM 751 C CA . SER A 1 93 ? 22.903 -4.158 27.352 1.00 64.56 93 SER A CA 1
ATOM 752 C C . SER A 1 93 ? 23.116 -3.541 25.957 1.00 64.56 93 SER A C 1
ATOM 754 O O . SER A 1 93 ? 22.785 -4.147 24.934 1.00 64.56 93 SER A O 1
ATOM 756 N N . PRO A 1 94 ? 23.712 -2.339 25.868 1.00 55.28 94 PRO A N 1
ATOM 757 C CA . PRO A 1 94 ? 24.059 -1.710 24.588 1.00 55.28 94 PRO A CA 1
ATOM 758 C C . PRO A 1 94 ? 24.994 -2.557 23.706 1.00 55.28 94 PRO A C 1
ATOM 760 O O . PRO A 1 94 ? 25.052 -2.364 22.492 1.00 55.28 94 PRO A O 1
ATOM 763 N N . GLU A 1 95 ? 25.739 -3.477 24.316 1.00 56.31 95 GLU A N 1
ATOM 764 C CA . GLU A 1 95 ? 26.670 -4.385 23.646 1.00 56.31 95 GLU A CA 1
ATOM 765 C C . GLU A 1 95 ? 25.929 -5.554 22.985 1.00 56.31 95 GLU A C 1
ATOM 767 O O . GLU A 1 95 ? 26.192 -5.855 21.822 1.00 56.31 95 GLU A O 1
ATOM 772 N N . GLU A 1 96 ? 24.922 -6.126 23.654 1.00 46.41 96 GLU A N 1
ATOM 773 C CA . GLU A 1 96 ? 24.047 -7.163 23.082 1.00 46.41 96 GLU A CA 1
ATOM 774 C C . GLU A 1 96 ? 23.275 -6.649 21.859 1.00 46.41 96 GLU A C 1
ATOM 776 O O . GLU A 1 96 ? 23.119 -7.366 20.873 1.00 46.41 96 GLU A O 1
ATOM 781 N N . VAL A 1 97 ? 22.881 -5.371 21.858 1.00 47.25 97 VAL A N 1
ATOM 782 C CA . VAL A 1 97 ? 22.225 -4.730 20.703 1.00 47.25 97 VAL A CA 1
ATOM 783 C C . VAL A 1 97 ? 23.153 -4.652 19.483 1.00 47.25 97 VAL A C 1
ATOM 785 O O . VAL A 1 97 ? 22.701 -4.822 18.351 1.00 47.25 97 VAL A O 1
ATOM 788 N N . LYS A 1 98 ? 24.459 -4.430 19.684 1.00 57.84 98 LYS A N 1
ATOM 789 C CA . LYS A 1 98 ? 25.443 -4.435 18.586 1.00 57.84 98 LYS A CA 1
ATOM 790 C C . LYS A 1 98 ? 25.726 -5.840 18.059 1.00 57.84 98 LYS A C 1
ATOM 792 O O . LYS A 1 98 ? 25.912 -5.993 16.855 1.00 57.84 98 LYS A O 1
ATOM 797 N N . ILE A 1 99 ? 25.745 -6.843 18.937 1.00 60.50 99 ILE A N 1
ATOM 798 C CA . ILE A 1 99 ? 25.936 -8.253 18.564 1.00 60.50 99 ILE A CA 1
ATOM 799 C C . ILE A 1 99 ? 24.748 -8.751 17.727 1.00 60.50 99 ILE A C 1
ATOM 801 O O . ILE A 1 99 ? 24.941 -9.379 16.691 1.00 60.50 99 ILE A O 1
ATOM 805 N N . LEU A 1 100 ? 23.522 -8.378 18.102 1.00 43.62 100 LEU A N 1
ATOM 806 C CA . LEU A 1 100 ? 22.316 -8.712 17.336 1.00 43.62 100 LEU A CA 1
ATOM 807 C C . LEU A 1 100 ? 22.322 -8.099 15.924 1.00 43.62 100 LEU A C 1
ATOM 809 O O . LEU A 1 100 ? 21.874 -8.728 14.967 1.00 43.62 100 LEU A O 1
ATOM 813 N N . ALA A 1 101 ? 22.854 -6.882 15.770 1.00 45.28 101 ALA A N 1
ATOM 814 C CA . ALA A 1 101 ? 22.968 -6.235 14.463 1.00 45.28 101 ALA A CA 1
ATOM 815 C C . ALA A 1 101 ? 23.979 -6.941 13.538 1.00 45.28 101 ALA A C 1
ATOM 817 O O . ALA A 1 101 ? 23.715 -7.079 12.344 1.00 45.28 101 ALA A O 1
ATOM 818 N N . SER A 1 102 ? 25.106 -7.423 14.075 1.00 53.75 102 SER A N 1
ATOM 819 C CA . SER A 1 102 ? 26.122 -8.128 13.282 1.00 53.75 102 SER A CA 1
ATOM 820 C C . SER A 1 102 ? 25.716 -9.563 12.926 1.00 53.75 102 SER A C 1
ATOM 822 O O . SER A 1 102 ? 26.019 -10.024 11.824 1.00 53.75 102 SER A O 1
ATOM 824 N N . GLU A 1 103 ? 24.975 -10.261 13.793 1.00 46.78 103 GLU A N 1
ATOM 825 C CA . GLU A 1 103 ? 24.379 -11.562 13.454 1.00 46.78 103 GLU A CA 1
ATOM 826 C C . GLU A 1 103 ? 23.350 -11.449 12.324 1.00 46.78 103 GLU A C 1
ATOM 828 O O . GLU A 1 103 ? 23.344 -12.286 11.418 1.00 46.78 103 GLU A O 1
ATOM 833 N N . LYS A 1 104 ? 22.543 -10.378 12.314 1.00 44.03 104 LYS A N 1
ATOM 834 C CA . LYS A 1 104 ? 21.570 -10.109 11.244 1.00 44.03 104 LYS A CA 1
ATOM 835 C C . LYS A 1 104 ? 22.243 -9.979 9.871 1.00 44.03 104 LYS A C 1
ATOM 837 O O . LYS A 1 104 ? 21.761 -10.544 8.892 1.00 44.03 104 LYS A O 1
ATOM 842 N N . GLU A 1 105 ? 23.381 -9.291 9.799 1.00 44.22 105 GLU A N 1
ATOM 843 C CA . GLU A 1 105 ? 24.144 -9.118 8.554 1.00 44.22 105 GLU A CA 1
ATOM 844 C C . GLU A 1 105 ? 24.823 -10.418 8.085 1.00 44.22 105 GLU A C 1
ATOM 846 O O . GLU A 1 105 ? 24.934 -10.683 6.886 1.00 44.22 105 GLU A O 1
ATOM 851 N N . LYS A 1 106 ? 25.228 -11.279 9.025 1.00 52.69 106 LYS A N 1
ATOM 852 C CA . LYS A 1 106 ? 25.791 -12.599 8.716 1.00 52.69 106 LYS A CA 1
ATOM 853 C C . LYS A 1 106 ? 24.738 -13.552 8.139 1.00 52.69 106 LYS A C 1
ATOM 855 O O . LYS A 1 106 ? 25.005 -14.208 7.135 1.00 52.69 106 LYS A O 1
ATOM 860 N N . HIS A 1 107 ? 23.542 -13.581 8.729 1.00 43.16 107 HIS A N 1
ATOM 861 C CA . HIS A 1 107 ? 22.412 -14.362 8.214 1.00 43.16 107 HIS A CA 1
ATOM 862 C C . HIS A 1 107 ? 21.990 -13.911 6.810 1.00 43.16 107 HIS A C 1
ATOM 864 O O . HIS A 1 107 ? 21.692 -14.746 5.960 1.00 43.16 107 HIS A O 1
ATOM 870 N N . TYR A 1 108 ? 22.031 -12.602 6.547 1.00 42.00 108 TYR A N 1
ATOM 871 C CA . TYR A 1 108 ? 21.747 -12.036 5.230 1.00 42.00 108 TYR A CA 1
ATOM 872 C C . TYR A 1 108 ? 22.707 -12.554 4.143 1.00 42.00 108 TYR A C 1
ATOM 874 O O . TYR A 1 108 ? 22.260 -12.955 3.072 1.00 42.00 108 TYR A O 1
ATOM 882 N N . LYS A 1 109 ? 24.017 -12.618 4.426 1.00 48.28 109 LYS A N 1
ATOM 883 C CA . LYS A 1 109 ? 25.021 -13.135 3.474 1.00 48.28 109 LYS A CA 1
ATOM 884 C C . LYS A 1 109 ? 24.880 -14.633 3.212 1.00 48.28 109 LYS A C 1
ATOM 886 O O . LYS A 1 109 ? 24.895 -15.047 2.060 1.00 48.28 109 LYS A O 1
ATOM 891 N N . GLN A 1 110 ? 24.689 -15.424 4.265 1.00 43.09 110 GLN A N 1
ATOM 892 C CA . GLN A 1 110 ? 24.550 -16.875 4.140 1.00 43.09 110 GLN A CA 1
ATOM 893 C C . GLN A 1 110 ? 23.301 -17.268 3.328 1.00 43.09 110 GLN A C 1
ATOM 895 O O . GLN A 1 110 ? 23.344 -18.176 2.505 1.00 43.09 110 GLN A O 1
ATOM 900 N N . TYR A 1 111 ? 22.199 -16.534 3.495 1.00 41.59 111 TYR A N 1
ATOM 901 C CA . TYR A 1 111 ? 20.954 -16.795 2.771 1.00 41.59 111 TYR A CA 1
ATOM 902 C C . TYR A 1 111 ? 21.038 -16.478 1.265 1.00 41.59 111 TYR A C 1
ATOM 904 O O . TYR A 1 111 ? 20.404 -17.164 0.458 1.00 41.59 111 TYR A O 1
ATOM 912 N N . LEU A 1 112 ? 21.828 -15.466 0.881 1.00 40.69 112 LEU A N 1
ATOM 913 C CA . LEU A 1 112 ? 22.081 -15.108 -0.522 1.00 40.69 112 LEU A CA 1
ATOM 914 C C . LEU A 1 112 ? 22.895 -16.181 -1.261 1.00 40.69 112 LEU A C 1
ATOM 916 O O . LEU A 1 112 ? 22.635 -16.434 -2.433 1.00 40.69 112 LEU A O 1
ATOM 920 N N . GLU A 1 113 ? 23.841 -16.827 -0.577 1.00 50.03 113 GLU A N 1
ATOM 921 C CA . GLU A 1 113 ? 24.684 -17.888 -1.146 1.00 50.03 113 GLU A CA 1
ATOM 922 C C . GLU A 1 113 ? 23.927 -19.219 -1.325 1.00 50.03 113 GLU A C 1
ATOM 924 O O . GLU A 1 113 ? 24.213 -19.966 -2.258 1.00 50.03 113 GLU A O 1
ATOM 929 N N . GLU A 1 114 ? 22.945 -19.512 -0.465 1.00 44.09 114 GLU A N 1
ATOM 930 C CA . GLU A 1 114 ? 22.240 -20.806 -0.441 1.00 44.09 114 GLU A CA 1
ATOM 931 C C . GLU A 1 114 ? 21.027 -20.897 -1.395 1.00 44.09 114 GLU A C 1
ATOM 933 O O . GLU A 1 114 ? 20.652 -22.003 -1.782 1.00 44.09 114 GLU A O 1
ATOM 938 N N . ASN A 1 115 ? 20.403 -19.776 -1.792 1.00 42.72 115 ASN A N 1
ATOM 939 C CA . ASN A 1 115 ? 19.077 -19.788 -2.448 1.00 42.72 115 ASN A CA 1
ATOM 940 C C . ASN A 1 115 ? 19.017 -19.185 -3.863 1.00 42.72 115 ASN A C 1
ATOM 942 O O . ASN A 1 115 ? 17.933 -19.108 -4.442 1.00 42.72 115 ASN A O 1
ATOM 946 N N . TRP A 1 116 ? 20.144 -18.754 -4.432 1.00 38.56 116 TRP A N 1
ATOM 947 C CA . TRP A 1 116 ? 20.176 -18.072 -5.731 1.00 38.56 116 TRP A CA 1
ATOM 948 C C . TRP A 1 116 ? 20.926 -18.885 -6.802 1.00 38.56 116 TRP A C 1
ATOM 950 O O . TRP A 1 116 ? 21.902 -19.565 -6.483 1.00 38.56 116 TRP A O 1
ATOM 960 N N . PRO A 1 117 ? 20.511 -18.835 -8.086 1.00 37.34 117 PRO A N 1
ATOM 961 C CA . PRO A 1 117 ? 21.211 -19.532 -9.160 1.00 37.34 117 PRO A CA 1
ATOM 962 C C . PRO A 1 117 ? 22.651 -19.007 -9.322 1.00 37.34 117 PRO A C 1
ATOM 964 O O . PRO A 1 117 ? 22.849 -17.788 -9.297 1.00 37.34 117 PRO A O 1
ATOM 967 N N . PRO A 1 118 ? 23.650 -19.875 -9.580 1.00 41.34 118 PRO A N 1
ATOM 968 C CA . PRO A 1 118 ? 25.056 -19.474 -9.724 1.00 41.34 118 PRO A CA 1
ATOM 969 C C . PRO A 1 118 ? 25.295 -18.365 -10.760 1.00 41.34 118 PRO A C 1
ATOM 971 O O . PRO A 1 118 ? 26.154 -17.513 -10.563 1.00 41.34 118 PRO A O 1
ATOM 974 N N . SER A 1 119 ? 24.477 -18.302 -11.815 1.00 42.62 119 SER A N 1
ATOM 975 C CA . SER A 1 119 ? 24.548 -17.271 -12.860 1.00 42.62 119 SER A CA 1
ATOM 976 C C . SER A 1 119 ? 24.314 -15.841 -12.348 1.00 42.62 119 SER A C 1
ATOM 978 O O . SER A 1 119 ? 24.797 -14.884 -12.951 1.00 42.62 119 SER A O 1
ATOM 980 N N . VAL A 1 120 ? 23.595 -15.678 -11.230 1.00 39.56 120 VAL A N 1
ATOM 981 C CA . VAL A 1 120 ? 23.365 -14.376 -10.576 1.00 39.56 120 VAL A CA 1
ATOM 982 C C . VAL A 1 120 ? 24.566 -13.982 -9.711 1.00 39.56 120 VAL A C 1
ATOM 984 O O . VAL A 1 120 ? 24.935 -12.811 -9.653 1.00 39.56 120 VAL A O 1
ATOM 987 N N . LEU A 1 121 ? 25.226 -14.966 -9.094 1.00 38.44 121 LEU A N 1
ATOM 988 C CA . LEU A 1 121 ? 26.412 -14.772 -8.256 1.00 38.44 121 LEU A CA 1
ATOM 989 C C . LEU A 1 121 ? 27.681 -14.539 -9.095 1.00 38.44 121 LEU A C 1
ATOM 991 O O . LEU A 1 121 ? 28.560 -13.788 -8.681 1.00 38.44 121 LEU A O 1
ATOM 995 N N . GLU A 1 122 ? 27.770 -15.102 -10.301 1.00 42.12 122 GLU A N 1
ATOM 996 C CA . GLU A 1 122 ? 28.894 -14.885 -11.231 1.00 42.12 122 GLU A CA 1
ATOM 997 C C . GLU A 1 122 ? 28.919 -13.474 -11.843 1.00 42.12 122 GLU A C 1
ATOM 999 O O . GLU A 1 122 ? 29.964 -13.015 -12.304 1.00 42.12 122 GLU A O 1
ATOM 1004 N N . SER A 1 123 ? 27.818 -12.720 -11.742 1.00 39.72 123 SER A N 1
ATOM 1005 C CA . SER A 1 123 ? 27.778 -11.290 -12.092 1.00 39.72 123 SER A CA 1
ATOM 1006 C C . SER A 1 123 ? 28.466 -10.391 -11.049 1.00 39.72 123 SER A C 1
ATOM 1008 O O . SER A 1 123 ? 28.480 -9.166 -11.189 1.00 39.72 123 SER A O 1
ATOM 1010 N N . SER A 1 124 ? 29.136 -10.983 -10.048 1.00 35.19 124 SER A N 1
ATOM 1011 C CA . SER A 1 124 ? 30.071 -10.333 -9.110 1.00 35.19 124 SER A CA 1
ATOM 1012 C C . SER A 1 124 ? 31.366 -9.835 -9.779 1.00 35.19 124 SER A C 1
ATOM 1014 O O . SER A 1 124 ? 32.443 -9.855 -9.189 1.00 35.19 124 SER A O 1
ATOM 1016 N N . GLY A 1 125 ? 31.262 -9.370 -11.023 1.00 30.78 125 GLY A N 1
ATOM 1017 C CA . GLY A 1 125 ? 32.222 -8.510 -11.701 1.00 30.78 125 GLY A CA 1
ATOM 1018 C C . GLY A 1 125 ? 31.850 -7.028 -11.607 1.00 30.78 125 GLY A C 1
ATOM 1019 O O . GLY A 1 125 ? 32.435 -6.222 -12.330 1.00 30.78 125 GLY A O 1
ATOM 1020 N N . ALA A 1 126 ? 30.906 -6.641 -10.736 1.00 29.03 126 ALA A N 1
ATOM 1021 C CA . ALA A 1 126 ? 30.673 -5.244 -10.371 1.00 29.03 126 ALA A CA 1
ATOM 1022 C C . ALA A 1 126 ? 31.856 -4.728 -9.537 1.00 29.03 126 ALA A C 1
ATOM 1024 O O . ALA A 1 126 ? 31.799 -4.535 -8.323 1.00 29.03 126 ALA A O 1
ATOM 1025 N N . THR A 1 127 ? 32.969 -4.538 -10.238 1.00 26.36 127 THR A N 1
ATOM 1026 C CA . THR A 1 127 ? 34.078 -3.702 -9.818 1.00 26.36 127 THR A CA 1
ATOM 1027 C C . THR A 1 127 ? 33.466 -2.366 -9.432 1.00 26.36 127 THR A C 1
ATOM 1029 O O . THR A 1 127 ? 32.803 -1.729 -10.251 1.00 26.36 127 THR A O 1
ATOM 1032 N N . VAL A 1 128 ? 33.662 -1.956 -8.179 1.00 33.75 128 VAL A N 1
ATOM 1033 C CA . VAL A 1 128 ? 33.439 -0.580 -7.740 1.00 33.75 128 VAL A CA 1
ATOM 1034 C C . VAL A 1 128 ? 34.315 0.298 -8.633 1.00 33.75 128 VAL A C 1
ATOM 1036 O O . VAL A 1 128 ? 35.504 0.483 -8.376 1.00 33.75 128 VAL A O 1
ATOM 1039 N N . MET A 1 129 ? 33.753 0.775 -9.742 1.00 27.86 129 MET A N 1
ATOM 1040 C CA . MET A 1 129 ? 34.399 1.744 -10.610 1.00 27.86 129 MET A CA 1
ATOM 1041 C C . MET A 1 129 ? 34.327 3.074 -9.877 1.00 27.86 129 MET A C 1
ATOM 1043 O O . MET A 1 129 ? 33.319 3.777 -9.870 1.00 27.86 129 MET A O 1
ATOM 1047 N N . SER A 1 130 ? 35.430 3.336 -9.179 1.00 25.02 130 SER A N 1
ATOM 1048 C CA . SER A 1 130 ? 35.873 4.641 -8.720 1.00 25.02 130 SER A CA 1
ATOM 1049 C C . SER A 1 130 ? 35.459 5.727 -9.708 1.00 25.02 130 SER A C 1
ATOM 1051 O O . SER A 1 130 ? 35.681 5.597 -10.910 1.00 25.02 130 SER A O 1
ATOM 1053 N N . THR A 1 131 ? 34.901 6.808 -9.169 1.00 32.12 131 THR A N 1
ATOM 1054 C CA . THR A 1 131 ? 34.608 8.070 -9.851 1.00 32.12 131 THR A CA 1
ATOM 1055 C C . THR A 1 131 ? 35.701 8.432 -10.858 1.00 32.12 131 THR A C 1
ATOM 1057 O O . THR A 1 131 ? 36.794 8.852 -10.476 1.00 32.12 131 THR A O 1
ATOM 1060 N N . GLY A 1 132 ? 35.392 8.265 -12.140 1.00 23.33 132 GLY A N 1
ATOM 1061 C CA . GLY A 1 132 ? 36.229 8.647 -13.266 1.00 23.33 132 GLY A CA 1
ATOM 1062 C C . GLY A 1 132 ? 35.332 8.899 -14.469 1.00 23.33 132 GLY A C 1
ATOM 1063 O O . GLY A 1 132 ? 34.613 8.003 -14.901 1.00 23.33 132 GLY A O 1
ATOM 1064 N N . GLN A 1 133 ? 35.336 10.139 -14.959 1.00 38.28 133 GLN A N 1
ATOM 1065 C CA . GLN A 1 133 ? 34.630 10.564 -16.167 1.00 38.28 133 GLN A CA 1
ATOM 1066 C C . GLN A 1 133 ? 34.847 9.571 -17.313 1.00 38.28 133 GLN A C 1
ATOM 1068 O O . GLN A 1 133 ? 35.990 9.284 -17.657 1.00 38.28 133 GLN A O 1
ATOM 1073 N N . THR A 1 134 ? 33.765 9.104 -17.931 1.00 27.44 134 THR A N 1
ATOM 1074 C CA . THR A 1 134 ? 33.773 8.585 -19.304 1.00 27.44 134 THR A CA 1
ATOM 1075 C C . THR A 1 134 ? 32.425 8.869 -19.965 1.00 27.44 134 THR A C 1
ATOM 1077 O O . THR A 1 134 ? 31.380 8.836 -19.319 1.00 27.44 134 THR A O 1
ATOM 1080 N N . ASP A 1 135 ? 32.520 9.247 -21.235 1.00 25.50 135 ASP A N 1
ATOM 1081 C CA . ASP A 1 135 ? 31.487 9.748 -22.141 1.00 25.50 135 ASP A CA 1
ATOM 1082 C C . ASP A 1 135 ? 30.239 8.854 -22.285 1.00 25.50 135 ASP A C 1
ATOM 1084 O O . ASP A 1 135 ? 30.302 7.648 -22.031 1.00 25.50 135 ASP A O 1
ATOM 1088 N N . PRO A 1 136 ? 29.097 9.427 -22.727 1.00 29.20 136 PRO A N 1
ATOM 1089 C CA . PRO A 1 136 ? 27.847 8.697 -22.887 1.00 29.20 136 PRO A CA 1
ATOM 1090 C C . PRO A 1 136 ? 27.986 7.607 -23.953 1.00 29.20 136 PRO A C 1
ATOM 1092 O O . PRO A 1 136 ? 28.100 7.880 -25.149 1.00 29.20 136 PRO A O 1
ATOM 1095 N N . PHE A 1 137 ? 27.929 6.352 -23.515 1.00 26.52 137 PHE A N 1
ATOM 1096 C CA . PHE A 1 137 ? 27.653 5.228 -24.397 1.00 26.52 137 PHE A CA 1
ATOM 1097 C C . PHE A 1 137 ? 26.212 5.362 -24.907 1.00 26.52 137 PHE A C 1
ATOM 1099 O O . PHE A 1 137 ? 25.253 5.188 -24.159 1.00 26.52 137 PHE A O 1
ATOM 1106 N N . HIS A 1 138 ? 26.062 5.691 -26.189 1.00 31.97 138 HIS A N 1
ATOM 1107 C CA . HIS A 1 138 ? 24.822 5.454 -26.916 1.00 31.97 138 HIS A CA 1
ATOM 1108 C C . HIS A 1 138 ? 24.732 3.958 -27.227 1.00 31.97 138 HIS A C 1
ATOM 1110 O O . HIS A 1 138 ? 25.437 3.462 -28.106 1.00 31.97 138 HIS A O 1
ATOM 1116 N N . GLU A 1 139 ? 23.863 3.245 -26.515 1.00 28.00 139 GLU A N 1
ATOM 1117 C CA . GLU A 1 139 ? 23.360 1.956 -26.987 1.00 28.00 139 GLU A CA 1
ATOM 1118 C C . GLU A 1 139 ? 22.395 2.199 -28.165 1.00 28.00 139 GLU A C 1
ATOM 1120 O O . GLU A 1 139 ? 21.635 3.177 -28.142 1.00 28.00 139 GLU A O 1
ATOM 1125 N N . PRO A 1 140 ? 22.435 1.378 -29.231 1.00 28.09 140 PRO A N 1
ATOM 1126 C CA . PRO A 1 140 ? 21.576 1.577 -30.384 1.00 28.09 140 PRO A CA 1
ATOM 1127 C C . PRO A 1 140 ? 20.126 1.250 -30.017 1.00 28.09 140 PRO A C 1
ATOM 1129 O O . PRO A 1 140 ? 19.835 0.216 -29.423 1.00 28.09 140 PRO A O 1
ATOM 1132 N N . ALA A 1 141 ? 19.221 2.153 -30.393 1.00 34.91 141 ALA A N 1
ATOM 1133 C CA . ALA A 1 141 ? 17.786 1.997 -30.225 1.00 34.91 141 ALA A CA 1
ATOM 1134 C C . ALA A 1 141 ? 17.275 0.799 -31.041 1.00 34.91 141 ALA A C 1
ATOM 1136 O O . ALA A 1 141 ? 17.074 0.905 -32.252 1.00 34.91 141 ALA A O 1
ATOM 1137 N N . ASP A 1 142 ? 17.054 -0.327 -30.365 1.00 30.03 142 ASP A N 1
ATOM 1138 C CA . ASP A 1 142 ? 16.278 -1.441 -30.896 1.00 30.03 142 ASP A CA 1
ATOM 1139 C C . ASP A 1 142 ? 14.780 -1.168 -30.699 1.00 30.03 142 ASP A C 1
ATOM 1141 O O . ASP A 1 142 ? 14.334 -0.707 -29.645 1.00 30.03 142 ASP A O 1
ATOM 1145 N N . ALA A 1 143 ? 13.982 -1.478 -31.721 1.00 35.34 143 ALA A N 1
ATOM 1146 C CA . ALA A 1 143 ? 12.554 -1.158 -31.839 1.00 35.34 143 ALA A CA 1
ATOM 1147 C C . ALA A 1 143 ? 11.618 -1.911 -30.854 1.00 35.34 143 ALA A C 1
ATOM 1149 O O . ALA A 1 143 ? 10.410 -1.984 -31.075 1.00 35.34 143 ALA A O 1
ATOM 1150 N N . HIS A 1 144 ? 12.164 -2.439 -29.754 1.00 38.22 144 HIS A N 1
ATOM 1151 C CA . HIS A 1 144 ? 11.470 -3.141 -28.668 1.00 38.22 144 HIS A CA 1
ATOM 1152 C C . HIS A 1 144 ? 11.658 -2.476 -27.285 1.00 38.22 144 HIS A C 1
ATOM 1154 O O . HIS A 1 144 ? 11.216 -3.022 -26.274 1.00 38.22 144 HIS A O 1
ATOM 1160 N N . SER A 1 145 ? 12.274 -1.290 -27.199 1.00 40.31 145 SER A N 1
ATOM 1161 C CA . SER A 1 145 ? 12.486 -0.585 -25.926 1.00 40.31 145 SER A CA 1
ATOM 1162 C C . SER A 1 145 ? 11.192 0.061 -25.401 1.00 40.31 145 SER A C 1
ATOM 1164 O O . SER A 1 145 ? 10.850 1.184 -25.773 1.00 40.31 145 SER A O 1
ATOM 1166 N N . CYS A 1 146 ? 10.447 -0.628 -24.537 1.00 40.34 146 CYS A N 1
ATOM 1167 C CA . CYS A 1 146 ? 9.157 -0.133 -24.032 1.00 40.34 146 CYS A CA 1
ATOM 1168 C C . CYS A 1 146 ? 9.121 0.081 -22.501 1.00 40.34 146 CYS A C 1
ATOM 1170 O O . CYS A 1 146 ? 8.059 0.201 -21.899 1.00 40.34 146 CYS A O 1
ATOM 1172 N N . LEU A 1 147 ? 10.291 0.213 -21.867 1.00 49.72 147 LEU A N 1
ATOM 1173 C CA . LEU A 1 147 ? 10.436 0.532 -20.441 1.00 49.72 147 LEU A CA 1
ATOM 1174 C C . LEU A 1 147 ? 11.187 1.855 -20.241 1.00 49.72 147 LEU A C 1
ATOM 1176 O O . LEU A 1 147 ? 12.225 1.913 -19.589 1.00 49.72 147 LEU A O 1
ATOM 1180 N N . SER A 1 148 ? 10.670 2.936 -20.825 1.00 49.38 148 SER A N 1
ATOM 1181 C CA . SER A 1 148 ? 11.122 4.296 -20.512 1.00 49.38 148 SER A CA 1
ATOM 1182 C C . SER A 1 148 ? 10.152 4.948 -19.521 1.00 49.38 148 SER A C 1
ATOM 1184 O O . SER A 1 148 ? 8.947 4.990 -19.784 1.00 49.38 148 SER A O 1
ATOM 1186 N N . GLY A 1 149 ? 10.666 5.469 -18.407 1.00 49.88 149 GLY A N 1
ATOM 1187 C CA . GLY A 1 149 ? 9.931 6.317 -17.460 1.00 49.88 149 GLY A CA 1
ATOM 1188 C C . GLY A 1 149 ? 10.597 7.687 -17.326 1.00 49.88 149 GLY A C 1
ATOM 1189 O O . GLY A 1 149 ? 11.758 7.842 -17.705 1.00 49.88 149 GLY A O 1
ATOM 1190 N N . GLN A 1 150 ? 9.866 8.680 -16.820 1.00 45.34 150 GLN A N 1
ATOM 1191 C CA . GLN A 1 150 ? 10.417 10.008 -16.527 1.00 45.34 150 GLN A CA 1
ATOM 1192 C C . GLN A 1 150 ? 10.892 10.101 -15.074 1.00 45.34 150 GLN A C 1
ATOM 1194 O O . GLN A 1 150 ? 10.319 9.470 -14.184 1.00 45.34 150 GLN A O 1
ATOM 1199 N N . ASP A 1 151 ? 11.907 10.930 -14.822 1.00 51.88 151 ASP A N 1
ATOM 1200 C CA . ASP A 1 151 ? 12.328 11.249 -13.460 1.00 51.88 151 ASP A CA 1
ATOM 1201 C C . ASP A 1 151 ? 11.193 11.925 -12.681 1.00 51.88 151 ASP A C 1
ATOM 1203 O O . ASP A 1 151 ? 10.468 12.783 -13.202 1.00 51.88 151 ASP A O 1
ATOM 1207 N N . LEU A 1 152 ? 11.095 11.582 -11.393 1.00 52.69 152 LEU A N 1
ATOM 1208 C CA . LEU A 1 152 ? 10.082 12.087 -10.458 1.00 52.69 152 LEU A CA 1
ATOM 1209 C C . LEU A 1 152 ? 10.027 13.624 -10.369 1.00 52.69 152 LEU A C 1
ATOM 1211 O O . LEU A 1 152 ? 8.983 14.171 -10.027 1.00 52.69 152 LEU A O 1
ATOM 1215 N N . GLU A 1 153 ? 11.120 14.327 -10.676 1.00 47.62 153 GLU A N 1
ATOM 1216 C CA . GLU A 1 153 ? 11.183 15.797 -10.653 1.00 47.62 153 GLU A CA 1
ATOM 1217 C C . GLU A 1 153 ? 10.503 16.456 -11.868 1.00 47.62 153 GLU A C 1
ATOM 1219 O O . GLU A 1 153 ? 10.069 17.604 -11.789 1.00 47.62 153 GLU A O 1
ATOM 1224 N N . THR A 1 154 ? 10.369 15.727 -12.981 1.00 45.78 154 THR A N 1
ATOM 1225 C CA . THR A 1 154 ? 9.763 16.193 -14.251 1.00 45.78 154 THR A CA 1
ATOM 1226 C C . THR A 1 154 ? 8.383 15.589 -14.531 1.00 45.78 154 THR A C 1
ATOM 1228 O O . THR A 1 154 ? 7.786 15.811 -15.581 1.00 45.78 154 THR A O 1
ATOM 1231 N N . TYR A 1 155 ? 7.886 14.821 -13.569 1.00 50.00 155 TYR A N 1
ATOM 1232 C CA . TYR A 1 155 ? 6.739 13.933 -13.663 1.00 50.00 155 TYR A CA 1
ATOM 1233 C C . TYR A 1 155 ? 5.387 14.653 -13.810 1.00 50.00 155 TYR A C 1
ATOM 1235 O O . TYR A 1 155 ? 5.069 15.588 -13.072 1.00 50.00 155 TYR A O 1
ATOM 1243 N N . SER A 1 156 ? 4.547 14.143 -14.721 1.00 49.84 156 SER A N 1
ATOM 1244 C CA . SER A 1 156 ? 3.115 14.455 -14.797 1.00 49.84 156 SER A CA 1
ATOM 1245 C C . SER A 1 156 ? 2.284 13.195 -14.502 1.00 49.84 156 SER A C 1
ATOM 1247 O O . SER A 1 156 ? 2.388 12.218 -15.249 1.00 49.84 156 SER A O 1
ATOM 1249 N N . PRO A 1 157 ? 1.428 13.194 -13.459 1.00 55.31 157 PRO A N 1
ATOM 1250 C CA . PRO A 1 157 ? 0.712 11.999 -13.017 1.00 55.31 157 PRO A CA 1
ATOM 1251 C C . PRO A 1 157 ? -0.169 11.347 -14.091 1.00 55.31 157 PRO A C 1
ATOM 1253 O O . PRO A 1 157 ? -0.257 10.123 -14.135 1.00 55.31 157 PRO A O 1
ATOM 1256 N N . ASP A 1 158 ? -0.827 12.124 -14.949 1.00 55.50 158 ASP A N 1
ATOM 1257 C CA . ASP A 1 158 ? -1.804 11.590 -15.908 1.00 55.50 158 ASP A CA 1
ATOM 1258 C C . ASP A 1 158 ? -1.219 11.276 -17.286 1.00 55.50 158 ASP A C 1
ATOM 1260 O O . ASP A 1 158 ? -1.738 10.406 -17.982 1.00 55.50 158 ASP A O 1
ATOM 1264 N N . ALA A 1 159 ? -0.148 11.963 -17.688 1.00 58.59 159 ALA A N 1
ATOM 1265 C CA . ALA A 1 159 ? 0.436 11.800 -19.018 1.00 58.59 159 ALA A CA 1
ATOM 1266 C C . ALA A 1 159 ? 1.312 10.541 -19.146 1.00 58.59 159 ALA A C 1
ATOM 1268 O O . ALA A 1 159 ? 1.592 10.110 -20.260 1.00 58.59 159 ALA A O 1
ATOM 1269 N N . ASP A 1 160 ? 1.736 9.960 -18.019 1.00 71.69 160 ASP A N 1
ATOM 1270 C CA . ASP A 1 160 ? 2.709 8.862 -17.993 1.00 71.69 160 ASP A CA 1
ATOM 1271 C C . ASP A 1 160 ? 2.070 7.466 -17.829 1.00 71.69 160 ASP A C 1
ATOM 1273 O O . ASP A 1 160 ? 2.764 6.452 -17.865 1.00 71.69 160 ASP A O 1
ATOM 1277 N N . LEU A 1 161 ? 0.743 7.364 -17.676 1.00 85.56 161 LEU A N 1
ATOM 1278 C CA . LEU A 1 161 ? 0.070 6.062 -17.577 1.00 85.56 161 LEU A CA 1
ATOM 1279 C C . LEU A 1 161 ? 0.073 5.331 -18.928 1.00 85.56 161 LEU A C 1
ATOM 1281 O O . LEU A 1 161 ? -0.283 5.902 -19.957 1.00 85.56 161 LEU A O 1
ATOM 1285 N N . LEU A 1 162 ? 0.434 4.049 -18.908 1.00 88.56 162 LEU A N 1
ATOM 1286 C CA . LEU A 1 162 ? 0.285 3.155 -20.053 1.00 88.56 162 LEU A CA 1
ATOM 1287 C C . LEU A 1 162 ? -1.200 2.866 -20.307 1.00 88.56 162 LEU A C 1
ATOM 1289 O O . LEU A 1 162 ? -2.024 2.846 -19.386 1.00 88.56 162 LEU A O 1
ATOM 1293 N N . THR A 1 163 ? -1.544 2.581 -21.560 1.00 90.50 163 THR A N 1
ATOM 1294 C CA . THR A 1 163 ? -2.859 2.024 -21.893 1.00 90.50 163 THR A CA 1
ATOM 1295 C C . THR A 1 163 ? -3.038 0.638 -21.261 1.00 90.50 163 THR A C 1
ATOM 1297 O O . THR A 1 163 ? -2.078 -0.011 -20.835 1.00 90.50 163 THR A O 1
ATOM 1300 N N . ALA A 1 164 ? -4.282 0.153 -21.195 1.00 90.88 164 ALA A N 1
ATOM 1301 C CA . ALA A 1 164 ? -4.578 -1.171 -20.645 1.00 90.88 164 ALA A CA 1
ATOM 1302 C C . ALA A 1 164 ? -3.821 -2.292 -21.381 1.00 90.88 164 ALA A C 1
ATOM 1304 O O . ALA A 1 164 ? -3.286 -3.197 -20.741 1.00 90.88 164 ALA A O 1
ATOM 1305 N N . ASP A 1 165 ? -3.742 -2.211 -22.711 1.00 91.38 165 ASP A N 1
ATO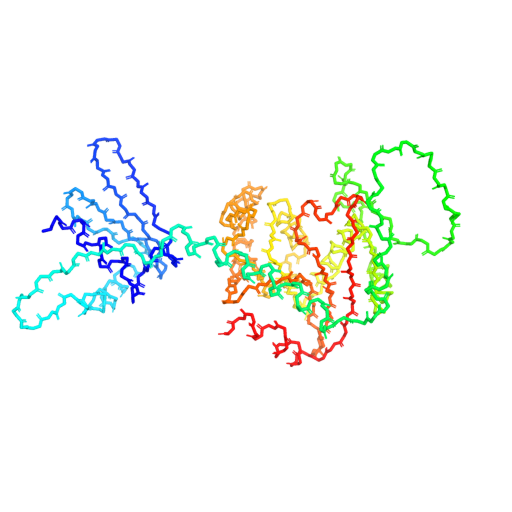M 1306 C CA . ASP A 1 165 ? -3.079 -3.225 -23.530 1.00 91.38 165 ASP A CA 1
ATOM 1307 C C . ASP A 1 165 ? -1.556 -3.159 -23.392 1.00 91.38 165 ASP A C 1
ATOM 1309 O O . ASP A 1 165 ? -0.924 -4.196 -23.195 1.00 91.38 165 ASP A O 1
ATOM 1313 N N . GLU A 1 166 ? -0.968 -1.958 -23.382 1.00 91.62 166 GLU A N 1
ATOM 1314 C CA . GLU A 1 166 ? 0.464 -1.779 -23.106 1.00 91.62 166 GLU A CA 1
ATOM 1315 C C . GLU A 1 166 ? 0.830 -2.286 -21.708 1.00 91.62 166 GLU A C 1
ATOM 1317 O O . GLU A 1 166 ? 1.822 -2.991 -21.552 1.00 91.62 166 GLU A O 1
ATOM 1322 N N . THR A 1 167 ? 0.009 -1.995 -20.693 1.00 93.00 167 THR A N 1
ATOM 1323 C CA . THR A 1 167 ? 0.230 -2.468 -19.316 1.00 93.00 167 THR A CA 1
ATOM 1324 C C . THR A 1 167 ? 0.263 -3.993 -19.262 1.00 93.00 167 THR A C 1
ATOM 1326 O O . THR A 1 167 ? 1.183 -4.570 -18.688 1.00 93.00 167 THR A O 1
ATOM 1329 N N . ARG A 1 168 ? -0.711 -4.666 -19.891 1.00 93.31 168 ARG A N 1
ATOM 1330 C CA . ARG A 1 168 ? -0.758 -6.136 -19.946 1.00 93.31 168 ARG A CA 1
ATOM 1331 C C . ARG A 1 168 ? 0.435 -6.715 -20.695 1.00 93.31 168 ARG A C 1
ATOM 1333 O O . ARG A 1 168 ? 1.009 -7.698 -20.239 1.00 93.31 168 ARG A O 1
ATOM 1340 N N . GLN A 1 169 ? 0.818 -6.101 -21.815 1.00 91.94 169 GLN A N 1
ATOM 1341 C CA . GLN A 1 169 ? 2.002 -6.511 -22.563 1.00 91.94 169 GLN A CA 1
ATOM 1342 C C . GLN A 1 169 ? 3.253 -6.385 -21.695 1.00 91.94 169 GLN A C 1
ATOM 1344 O O . GLN A 1 169 ? 3.989 -7.358 -21.585 1.00 91.94 169 GLN A O 1
ATOM 1349 N N . GLN A 1 170 ? 3.474 -5.248 -21.031 1.00 91.25 170 GLN A N 1
ATOM 1350 C CA . GLN A 1 170 ? 4.635 -5.060 -20.157 1.00 91.25 170 GLN A CA 1
ATOM 1351 C C . GLN A 1 170 ? 4.671 -6.080 -19.016 1.00 91.25 170 GLN A C 1
ATOM 1353 O O . GLN A 1 170 ? 5.715 -6.673 -18.774 1.00 91.25 170 GLN A O 1
ATOM 1358 N N . LEU A 1 171 ? 3.538 -6.346 -18.359 1.00 93.88 171 LEU A N 1
ATOM 1359 C CA . LEU A 1 171 ? 3.467 -7.367 -17.310 1.00 93.88 171 LEU A CA 1
ATOM 136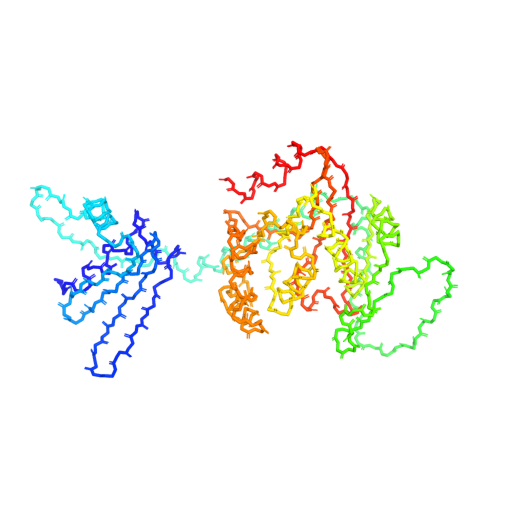0 C C . LEU A 1 171 ? 3.845 -8.761 -17.838 1.00 93.88 171 LEU A C 1
ATOM 1362 O O . LEU A 1 171 ? 4.644 -9.443 -17.205 1.00 93.88 171 LEU A O 1
ATOM 1366 N N . ALA A 1 172 ? 3.356 -9.154 -19.017 1.00 92.06 172 ALA A N 1
ATOM 1367 C CA . ALA A 1 172 ? 3.688 -10.447 -19.623 1.00 92.06 172 ALA A CA 1
ATOM 1368 C C . ALA A 1 172 ? 5.188 -10.589 -19.957 1.00 92.06 172 ALA A C 1
ATOM 1370 O O . ALA A 1 172 ? 5.757 -11.668 -19.819 1.00 92.06 172 ALA A O 1
ATOM 1371 N N . HIS A 1 173 ? 5.871 -9.502 -20.339 1.00 90.31 173 HIS A N 1
ATOM 1372 C CA . HIS A 1 173 ? 7.321 -9.542 -20.589 1.00 90.31 173 HIS A CA 1
ATOM 1373 C C . HIS A 1 173 ? 8.140 -9.808 -19.314 1.00 90.31 173 HIS A C 1
ATOM 1375 O O . HIS A 1 173 ? 9.291 -10.235 -19.402 1.00 90.31 173 HIS A O 1
ATOM 1381 N N . LEU A 1 174 ? 7.560 -9.587 -18.132 1.00 93.06 174 LEU A N 1
ATOM 1382 C CA . LEU A 1 174 ? 8.221 -9.778 -16.842 1.00 93.06 174 LEU A CA 1
ATOM 1383 C C . LEU A 1 174 ? 8.057 -11.197 -16.276 1.00 93.06 174 LEU A C 1
ATOM 1385 O O . LEU A 1 174 ? 8.579 -11.469 -15.195 1.00 93.06 174 LEU A O 1
ATOM 1389 N N . GLU A 1 175 ? 7.384 -12.109 -16.986 1.00 90.62 175 GLU A N 1
ATOM 1390 C CA . GLU A 1 175 ? 7.224 -13.512 -16.564 1.00 90.62 175 GLU A CA 1
ATOM 1391 C C . GLU A 1 175 ? 8.558 -14.259 -16.442 1.00 90.62 175 GLU A C 1
ATOM 1393 O O . GLU A 1 175 ? 8.709 -15.141 -15.604 1.00 90.62 175 GLU A O 1
ATOM 1398 N N . SER A 1 176 ? 9.565 -13.890 -17.238 1.00 85.12 176 SER A N 1
ATOM 1399 C CA . SER A 1 176 ? 10.907 -14.476 -17.133 1.00 85.12 176 SER A CA 1
ATOM 1400 C C . SER A 1 176 ? 11.757 -13.867 -16.013 1.00 85.12 176 SER A C 1
ATOM 1402 O O . SER A 1 176 ? 12.868 -14.334 -15.773 1.00 85.12 176 SER A O 1
ATOM 1404 N N . GLY A 1 177 ? 11.269 -12.806 -15.363 1.00 88.62 177 GLY A N 1
ATOM 1405 C CA . GLY A 1 177 ? 12.053 -11.950 -14.479 1.00 88.62 177 GLY A CA 1
ATOM 1406 C C . GLY A 1 177 ? 12.994 -11.031 -15.264 1.00 88.62 177 GLY A C 1
ATOM 1407 O O . GLY A 1 177 ? 13.666 -11.461 -16.202 1.00 88.62 177 GLY A O 1
ATOM 1408 N N . GLN A 1 178 ? 13.035 -9.749 -14.904 1.00 89.69 178 GLN A N 1
ATOM 1409 C CA . GLN A 1 178 ? 13.891 -8.751 -15.549 1.00 89.69 178 GLN A CA 1
ATOM 1410 C C . GLN A 1 178 ? 14.385 -7.706 -14.547 1.00 89.69 178 GLN A C 1
ATOM 1412 O O . GLN A 1 178 ? 13.723 -7.414 -13.552 1.00 89.69 178 GLN A O 1
ATOM 1417 N N . SER A 1 179 ? 15.536 -7.108 -14.845 1.00 86.56 179 SER A N 1
ATOM 1418 C CA . SER A 1 179 ? 16.019 -5.916 -14.151 1.00 86.56 179 SER A CA 1
ATOM 1419 C C . SER A 1 179 ? 15.607 -4.685 -14.941 1.00 86.56 179 SER A C 1
ATOM 1421 O O . SER A 1 179 ? 16.002 -4.542 -16.097 1.00 86.56 179 SER A O 1
ATOM 1423 N N . ILE A 1 180 ? 14.821 -3.804 -14.328 1.00 84.94 180 ILE A N 1
ATOM 1424 C CA . ILE A 1 180 ? 14.288 -2.610 -14.991 1.00 84.94 180 ILE A CA 1
ATOM 1425 C C . ILE A 1 180 ? 14.648 -1.347 -14.197 1.00 84.94 180 ILE A C 1
ATOM 1427 O O . ILE A 1 180 ? 14.834 -1.428 -12.978 1.00 84.94 180 ILE A O 1
ATOM 1431 N N . PRO A 1 181 ? 14.750 -0.175 -14.850 1.00 85.19 181 PRO A N 1
ATOM 1432 C CA . PRO A 1 181 ? 14.958 1.088 -14.147 1.00 85.19 181 PRO A CA 1
ATOM 1433 C C . PRO A 1 181 ? 13.802 1.407 -13.192 1.00 85.19 181 PRO A C 1
ATOM 1435 O O . PRO A 1 181 ? 12.637 1.157 -13.516 1.00 85.19 181 PRO A O 1
ATOM 1438 N N . GLY A 1 182 ? 14.093 2.035 -12.053 1.00 79.81 182 GLY A N 1
ATOM 1439 C CA . GLY A 1 182 ? 13.085 2.399 -11.055 1.00 79.81 182 GLY A CA 1
ATOM 1440 C C . GLY A 1 182 ? 11.975 3.296 -11.606 1.00 79.81 182 GLY A C 1
ATOM 1441 O O . GLY A 1 182 ? 10.805 3.096 -11.285 1.00 79.81 182 GLY A O 1
ATOM 1442 N N . VAL A 1 183 ? 12.311 4.233 -12.496 1.00 83.62 183 VAL A N 1
ATOM 1443 C CA . VAL A 1 183 ? 11.320 5.076 -13.195 1.00 83.62 183 VAL A CA 1
ATOM 1444 C C . VAL A 1 183 ? 10.351 4.253 -14.048 1.00 83.62 183 VAL A C 1
ATOM 1446 O O . VAL A 1 183 ? 9.154 4.536 -14.086 1.00 83.62 183 VAL A O 1
ATOM 1449 N N . ALA A 1 184 ? 10.841 3.195 -14.701 1.00 86.50 184 ALA A N 1
ATOM 1450 C CA . ALA A 1 184 ? 10.014 2.305 -15.509 1.00 86.50 184 ALA A CA 1
ATOM 1451 C C . ALA A 1 184 ? 9.125 1.421 -14.623 1.00 86.50 184 ALA A C 1
ATOM 1453 O O . ALA A 1 184 ? 7.943 1.244 -14.920 1.00 86.50 184 ALA A O 1
ATOM 1454 N N . LEU A 1 185 ? 9.662 0.934 -13.497 1.00 90.69 185 LEU A N 1
ATOM 1455 C CA . LEU A 1 185 ? 8.885 0.216 -12.487 1.00 90.69 185 LEU A CA 1
ATOM 1456 C C . LEU A 1 185 ? 7.746 1.079 -11.942 1.00 90.69 185 LEU A C 1
ATOM 1458 O O . LEU A 1 185 ? 6.611 0.619 -11.857 1.00 90.69 185 LEU A O 1
ATOM 1462 N N . TYR A 1 186 ? 8.028 2.336 -11.609 1.00 91.44 186 TYR A N 1
ATOM 1463 C CA . TYR A 1 186 ? 7.027 3.250 -11.078 1.00 91.44 186 TYR A CA 1
ATOM 1464 C C . TYR A 1 186 ? 5.888 3.506 -12.067 1.00 91.44 186 TYR A C 1
ATOM 1466 O O . TYR A 1 186 ? 4.708 3.420 -11.709 1.00 91.44 186 TYR A O 1
ATOM 1474 N N . ARG A 1 187 ? 6.238 3.745 -13.336 1.00 89.25 187 ARG A N 1
ATOM 1475 C CA . ARG A 1 187 ? 5.277 3.886 -14.431 1.00 89.25 187 ARG A CA 1
ATOM 1476 C C . ARG A 1 187 ? 4.404 2.639 -14.577 1.00 89.25 187 ARG A C 1
ATOM 1478 O O . ARG A 1 187 ? 3.176 2.746 -14.660 1.00 89.25 187 ARG A O 1
ATOM 1485 N N . LEU A 1 188 ? 5.020 1.458 -14.553 1.00 92.75 188 LEU A N 1
ATOM 1486 C CA . LEU A 1 188 ? 4.316 0.182 -14.640 1.00 92.75 188 LEU A CA 1
ATOM 1487 C C . LEU A 1 188 ? 3.382 -0.041 -13.444 1.00 92.75 188 LEU A C 1
ATOM 1489 O O . LEU A 1 188 ? 2.234 -0.428 -13.634 1.00 92.75 188 LEU A O 1
ATOM 1493 N N . TRP A 1 189 ? 3.833 0.259 -12.226 1.00 93.75 189 TRP A N 1
ATOM 1494 C CA . TRP A 1 189 ? 3.045 0.138 -10.997 1.00 93.75 189 TRP A CA 1
ATOM 1495 C C . TRP A 1 189 ? 1.785 0.983 -11.020 1.00 93.75 189 TRP A C 1
ATOM 1497 O O . TRP A 1 189 ? 0.693 0.482 -10.750 1.00 93.75 189 TRP A O 1
ATOM 1507 N N . ARG A 1 190 ? 1.914 2.256 -11.392 1.00 93.94 190 ARG A N 1
ATOM 1508 C CA . ARG A 1 190 ? 0.758 3.147 -11.505 1.00 93.94 190 ARG A CA 1
ATOM 1509 C C . ARG A 1 190 ? -0.202 2.696 -12.593 1.00 93.94 190 ARG A C 1
ATOM 1511 O O . ARG A 1 190 ? -1.411 2.728 -12.383 1.00 93.94 190 ARG A O 1
ATOM 1518 N N . SER A 1 191 ? 0.328 2.238 -13.724 1.00 95.06 191 SER A N 1
ATOM 1519 C CA . SER A 1 191 ? -0.487 1.742 -14.836 1.00 95.06 191 SER A CA 1
ATOM 1520 C C . SER A 1 191 ? -1.238 0.460 -14.459 1.00 95.06 191 SER A C 1
ATOM 1522 O O . SER A 1 191 ? -2.434 0.355 -14.724 1.00 95.06 191 SER A O 1
ATOM 1524 N N . ALA A 1 192 ? -0.584 -0.463 -13.748 1.00 96.19 192 ALA A N 1
ATOM 1525 C CA . ALA A 1 192 ? -1.195 -1.682 -13.226 1.00 96.19 192 ALA A CA 1
ATOM 1526 C C . ALA A 1 192 ? -2.291 -1.381 -12.193 1.00 96.19 192 ALA A C 1
ATOM 1528 O O . ALA A 1 192 ? -3.410 -1.863 -12.337 1.00 96.19 192 ALA A O 1
ATOM 1529 N N . LEU A 1 193 ? -2.027 -0.511 -11.211 1.00 96.75 193 LEU A N 1
ATOM 1530 C CA . LEU A 1 193 ? -3.038 -0.079 -10.239 1.00 96.75 193 LEU A CA 1
ATOM 1531 C C . LEU A 1 193 ? -4.223 0.623 -10.910 1.00 96.75 193 LEU A C 1
ATOM 1533 O O . LEU A 1 193 ? -5.371 0.352 -10.569 1.00 96.75 193 LEU A O 1
ATOM 1537 N N . ASN A 1 194 ? -3.961 1.501 -11.881 1.00 95.88 194 ASN A N 1
ATOM 1538 C CA . ASN A 1 194 ? -5.010 2.172 -12.643 1.00 95.88 194 ASN A CA 1
ATOM 1539 C C . ASN A 1 194 ? -5.879 1.172 -13.421 1.00 95.88 194 ASN A C 1
ATOM 1541 O O . ASN A 1 194 ? -7.100 1.314 -13.442 1.00 95.88 194 ASN A O 1
ATOM 1545 N N . LEU A 1 195 ? -5.256 0.163 -14.040 1.00 95.94 195 LEU A N 1
ATOM 1546 C CA . LEU A 1 195 ? -5.952 -0.911 -14.741 1.00 95.94 195 LEU A CA 1
ATOM 1547 C C . LEU A 1 195 ? -6.805 -1.735 -13.769 1.00 95.94 195 LEU A C 1
ATOM 1549 O O . LEU A 1 195 ? -8.002 -1.890 -13.992 1.00 95.94 195 LEU A O 1
ATOM 1553 N N . TRP A 1 196 ? -6.230 -2.223 -12.673 1.00 97.12 196 TRP A N 1
ATOM 1554 C CA . TRP A 1 196 ? -6.932 -3.112 -11.745 1.00 97.12 196 TRP A CA 1
ATOM 1555 C C . TRP A 1 196 ? -8.023 -2.406 -10.941 1.00 97.12 196 TRP A C 1
ATOM 1557 O O . TRP A 1 196 ? -9.057 -2.999 -10.671 1.00 97.12 196 TRP A O 1
ATOM 1567 N N . PHE A 1 197 ? -7.860 -1.125 -10.604 1.00 95.81 197 PHE A N 1
ATOM 1568 C CA . PHE A 1 197 ? -8.935 -0.359 -9.967 1.00 95.81 197 PHE A CA 1
ATOM 1569 C C . PHE A 1 197 ? -10.105 -0.051 -10.908 1.00 95.81 197 PHE A C 1
ATOM 1571 O O . PHE A 1 197 ? -11.212 0.216 -10.431 1.00 95.81 197 PHE A O 1
ATOM 1578 N N . SER A 1 198 ? -9.897 -0.104 -12.225 1.00 94.31 198 SER A N 1
ATOM 1579 C CA . SER A 1 198 ? -10.974 0.115 -13.196 1.00 94.31 198 SER A CA 1
ATOM 1580 C C . SER A 1 198 ? -11.982 -1.042 -13.267 1.00 94.31 198 SER A C 1
ATOM 1582 O O . SER A 1 198 ? -13.103 -0.833 -13.732 1.00 94.31 198 SER A O 1
ATOM 1584 N N . ASP A 1 199 ? -11.633 -2.229 -12.758 1.00 92.56 199 ASP A N 1
ATOM 1585 C CA . ASP A 1 199 ? -12.510 -3.402 -12.730 1.00 92.56 199 ASP A CA 1
ATOM 1586 C C . ASP A 1 199 ? -13.080 -3.658 -11.324 1.00 92.56 199 ASP A C 1
ATOM 1588 O O . ASP A 1 199 ? -12.367 -3.817 -10.338 1.00 92.56 199 ASP A O 1
ATOM 1592 N N . SER A 1 200 ? -14.411 -3.725 -11.245 1.00 89.81 200 SER A N 1
ATOM 1593 C CA . SER A 1 200 ? -15.165 -4.004 -10.015 1.00 89.81 200 SER A CA 1
ATOM 1594 C C . SER A 1 200 ? -14.992 -5.420 -9.453 1.00 89.81 200 SER A C 1
ATOM 1596 O O . SER A 1 200 ? -15.342 -5.652 -8.296 1.00 89.81 200 SER A O 1
ATOM 1598 N N . GLN A 1 201 ? -14.528 -6.373 -10.266 1.00 91.81 201 GLN A N 1
ATOM 1599 C CA . GLN A 1 201 ? -14.312 -7.763 -9.848 1.00 91.81 201 GLN A CA 1
ATOM 1600 C C . GLN A 1 201 ? -12.890 -8.010 -9.337 1.00 91.81 201 GLN A C 1
ATOM 1602 O O . GLN A 1 201 ? -12.634 -9.038 -8.709 1.00 91.81 201 GLN A O 1
ATOM 1607 N N . SER A 1 202 ? -11.980 -7.070 -9.579 1.00 94.94 202 SER A N 1
ATOM 1608 C CA . SER A 1 202 ? -10.582 -7.160 -9.186 1.00 94.94 202 SER A CA 1
ATOM 1609 C C . SER A 1 202 ? -10.400 -6.757 -7.724 1.00 94.94 202 SER A C 1
ATOM 1611 O O . SER A 1 202 ? -10.778 -5.662 -7.312 1.00 94.94 202 SER A O 1
ATOM 1613 N N . LYS A 1 203 ? -9.765 -7.624 -6.932 1.00 96.94 203 LYS A N 1
ATOM 1614 C CA . LYS A 1 203 ? -9.300 -7.303 -5.575 1.00 96.94 203 LYS A CA 1
ATOM 1615 C C . LYS A 1 203 ? -7.808 -7.022 -5.609 1.00 96.94 203 LYS A C 1
ATOM 1617 O O . LYS A 1 203 ? -7.029 -7.907 -5.950 1.00 96.94 203 LYS A O 1
ATOM 1622 N N . VAL A 1 204 ? -7.407 -5.811 -5.247 1.00 98.06 204 VAL A N 1
ATOM 1623 C CA . VAL A 1 204 ? -6.004 -5.388 -5.284 1.00 98.06 204 VAL A CA 1
ATOM 1624 C C . VAL A 1 204 ? -5.358 -5.536 -3.910 1.00 98.06 204 VAL A C 1
ATOM 1626 O O . VAL A 1 204 ? -5.933 -5.137 -2.897 1.00 98.06 204 VAL A O 1
ATOM 1629 N N . PHE A 1 205 ? -4.138 -6.059 -3.885 1.00 97.75 205 PHE A N 1
ATOM 1630 C CA . PHE A 1 205 ? -3.303 -6.205 -2.700 1.00 97.75 205 PHE A CA 1
ATOM 1631 C C . PHE A 1 205 ? -1.996 -5.452 -2.924 1.00 97.75 205 PHE A C 1
ATOM 1633 O O . PHE A 1 205 ? -1.351 -5.610 -3.962 1.00 97.75 205 PHE A O 1
ATOM 1640 N N . LEU A 1 206 ? -1.599 -4.642 -1.947 1.00 97.44 206 LEU A N 1
ATOM 1641 C CA . LEU A 1 206 ? -0.317 -3.944 -1.952 1.00 97.44 206 LEU A CA 1
ATOM 1642 C C . LEU A 1 206 ? 0.460 -4.358 -0.716 1.00 97.44 206 LEU A C 1
ATOM 1644 O O . LEU A 1 206 ? -0.009 -4.158 0.401 1.00 97.44 206 LEU A O 1
ATOM 1648 N N . VAL A 1 207 ? 1.650 -4.907 -0.915 1.00 95.62 207 VAL A N 1
ATOM 1649 C CA . VAL A 1 207 ? 2.544 -5.312 0.166 1.00 95.62 207 VAL A CA 1
ATOM 1650 C C . VAL A 1 207 ? 3.888 -4.648 -0.055 1.00 95.62 207 VAL A C 1
ATOM 1652 O O . VAL A 1 207 ? 4.474 -4.787 -1.124 1.00 95.62 207 VAL A O 1
ATOM 1655 N N . THR A 1 208 ? 4.362 -3.894 0.935 1.00 94.62 208 THR A N 1
ATOM 1656 C CA . THR A 1 208 ? 5.646 -3.194 0.841 1.00 94.62 208 THR A CA 1
ATOM 1657 C C . THR A 1 208 ? 6.288 -3.012 2.221 1.00 94.62 208 THR A C 1
ATOM 1659 O O . THR A 1 208 ? 5.586 -2.652 3.174 1.00 94.62 208 THR A O 1
ATOM 1662 N N . PRO A 1 209 ? 7.614 -3.204 2.365 1.00 89.31 209 PRO A N 1
ATOM 1663 C CA . PRO A 1 209 ? 8.341 -2.886 3.597 1.00 89.31 209 PRO A CA 1
ATOM 1664 C C . PRO A 1 209 ? 8.262 -1.399 3.961 1.00 89.31 209 PRO A C 1
ATOM 1666 O O . PRO A 1 209 ? 8.331 -1.026 5.137 1.00 89.31 209 PRO A O 1
ATOM 1669 N N . TYR A 1 210 ? 8.090 -0.533 2.961 1.00 90.50 210 TYR A N 1
ATOM 1670 C CA . TYR A 1 210 ? 7.875 0.886 3.182 1.00 90.50 210 TYR A CA 1
ATOM 1671 C C . TYR A 1 210 ? 7.079 1.564 2.068 1.00 90.50 210 TYR A C 1
ATOM 1673 O O . TYR A 1 210 ? 7.176 1.218 0.893 1.00 90.50 210 TYR A O 1
ATOM 1681 N N . ILE A 1 211 ? 6.308 2.577 2.456 1.00 94.06 211 ILE A N 1
ATOM 1682 C CA . ILE A 1 211 ? 5.645 3.507 1.549 1.00 94.06 211 ILE A CA 1
ATOM 1683 C C . ILE A 1 211 ? 5.840 4.934 2.056 1.00 94.06 211 ILE A C 1
ATOM 1685 O O . ILE A 1 211 ? 5.687 5.181 3.255 1.00 94.06 211 ILE A O 1
ATOM 1689 N N . ASP A 1 212 ? 6.176 5.867 1.165 1.00 92.56 212 ASP A N 1
ATOM 1690 C CA . ASP A 1 212 ? 6.243 7.294 1.503 1.00 92.56 212 ASP A CA 1
ATOM 1691 C C . ASP A 1 212 ? 4.906 8.020 1.263 1.00 92.56 212 ASP A C 1
ATOM 1693 O O . ASP A 1 212 ? 3.938 7.461 0.738 1.00 92.56 212 ASP A O 1
ATOM 1697 N N . SER A 1 213 ? 4.821 9.282 1.696 1.00 92.12 213 SER A N 1
ATOM 1698 C CA . SER A 1 213 ? 3.584 10.064 1.593 1.00 92.12 213 SER A CA 1
ATOM 1699 C C . SER A 1 213 ? 3.208 10.386 0.152 1.00 92.12 213 SER A C 1
ATOM 1701 O O . SER A 1 213 ? 2.022 10.335 -0.164 1.00 92.12 213 SER A O 1
ATOM 1703 N N . GLY A 1 214 ? 4.181 10.647 -0.725 1.00 91.62 214 GLY A N 1
ATOM 1704 C CA . GLY A 1 214 ? 3.935 10.888 -2.146 1.00 91.62 214 GLY A CA 1
ATOM 1705 C C . GLY A 1 214 ? 3.297 9.672 -2.803 1.00 91.62 214 GLY A C 1
ATOM 1706 O O . GLY A 1 214 ? 2.240 9.773 -3.413 1.00 91.62 214 GLY A O 1
ATOM 1707 N N . ARG A 1 215 ? 3.864 8.492 -2.572 1.00 94.19 215 ARG A N 1
ATOM 1708 C CA . ARG A 1 215 ? 3.364 7.255 -3.158 1.00 94.19 215 ARG A CA 1
ATOM 1709 C C . ARG A 1 215 ? 2.016 6.816 -2.592 1.00 94.19 215 ARG A C 1
ATOM 1711 O O . ARG A 1 215 ? 1.186 6.298 -3.336 1.00 94.19 215 ARG A O 1
ATOM 1718 N N . LEU A 1 216 ? 1.747 7.068 -1.309 1.00 95.38 216 LEU A N 1
ATOM 1719 C CA . LEU A 1 216 ? 0.410 6.856 -0.746 1.00 95.38 216 LEU A CA 1
ATOM 1720 C C . LEU A 1 216 ? -0.627 7.835 -1.330 1.00 95.38 216 LEU A C 1
ATOM 1722 O O . LEU A 1 216 ? -1.785 7.448 -1.508 1.00 95.38 216 LEU A O 1
ATOM 1726 N N . ILE A 1 217 ? -0.228 9.074 -1.650 1.00 95.19 217 ILE A N 1
ATOM 1727 C CA . ILE A 1 217 ? -1.068 10.031 -2.390 1.00 95.19 217 ILE A CA 1
ATOM 1728 C C . ILE A 1 217 ? -1.365 9.481 -3.788 1.00 95.19 217 ILE A C 1
ATOM 1730 O O . ILE A 1 217 ? -2.537 9.380 -4.135 1.00 95.19 217 ILE A O 1
ATOM 1734 N N . ASP A 1 218 ? -0.352 9.033 -4.535 1.00 94.56 218 ASP A N 1
ATOM 1735 C CA . ASP A 1 218 ? -0.534 8.491 -5.890 1.00 94.56 218 ASP A CA 1
ATOM 1736 C C . ASP A 1 218 ? -1.515 7.296 -5.906 1.00 94.56 218 ASP A C 1
ATOM 1738 O O . ASP A 1 218 ? -2.426 7.242 -6.734 1.00 94.56 218 ASP A O 1
ATOM 1742 N N . VAL A 1 219 ? -1.392 6.356 -4.957 1.00 96.06 219 VAL A N 1
ATOM 1743 C CA . VAL A 1 219 ? -2.339 5.226 -4.809 1.00 96.06 219 VAL A CA 1
ATOM 1744 C C . VAL A 1 219 ? -3.756 5.725 -4.517 1.00 96.06 219 VAL A C 1
ATOM 1746 O O . VAL A 1 219 ? -4.728 5.217 -5.077 1.00 96.06 219 VAL A O 1
ATOM 1749 N N . SER A 1 220 ? -3.878 6.727 -3.646 1.00 95.44 220 SER A N 1
ATOM 1750 C CA . SER A 1 220 ? -5.164 7.305 -3.248 1.00 95.44 220 SER A CA 1
ATOM 1751 C C . SER A 1 220 ? -5.847 8.044 -4.404 1.00 95.44 220 SER A C 1
ATOM 1753 O O . SER A 1 220 ? -7.056 7.909 -4.582 1.00 95.44 220 SER A O 1
ATOM 1755 N N . GLU A 1 221 ? -5.094 8.775 -5.226 1.00 95.06 221 GLU A N 1
ATOM 1756 C CA . GLU A 1 221 ? -5.604 9.449 -6.426 1.00 95.06 221 GLU A CA 1
ATOM 1757 C C . GLU A 1 221 ? -6.107 8.443 -7.467 1.00 95.06 221 GLU A C 1
ATOM 1759 O O . GLU A 1 221 ? -7.226 8.579 -7.970 1.00 95.06 221 GLU A O 1
ATOM 1764 N N . LEU A 1 222 ? -5.330 7.387 -7.737 1.00 95.19 222 LEU A N 1
ATOM 1765 C CA . LEU A 1 222 ? -5.738 6.308 -8.642 1.00 95.19 222 LEU A CA 1
ATOM 1766 C C . LEU A 1 222 ? -7.004 5.599 -8.147 1.00 95.19 222 LEU A C 1
ATOM 1768 O O . LEU A 1 222 ? -7.907 5.319 -8.936 1.00 95.19 222 LEU A O 1
ATOM 1772 N N . PHE A 1 223 ? -7.109 5.358 -6.839 1.00 94.00 223 PHE A N 1
ATOM 1773 C CA . PHE A 1 223 ? -8.313 4.789 -6.242 1.00 94.00 223 PHE A CA 1
ATOM 1774 C C . PHE A 1 223 ? -9.526 5.714 -6.421 1.00 94.00 223 PHE A C 1
ATOM 1776 O O . PHE A 1 223 ? -10.599 5.264 -6.820 1.00 94.00 223 PHE A O 1
ATOM 1783 N N . LEU A 1 224 ? -9.376 7.016 -6.150 1.00 89.25 224 LEU A N 1
ATOM 1784 C CA . LEU A 1 224 ? -10.469 7.989 -6.260 1.00 89.25 224 LEU A CA 1
ATOM 1785 C C . LEU A 1 224 ? -10.943 8.190 -7.704 1.00 89.25 224 LEU A C 1
ATOM 1787 O O . LEU A 1 224 ? -12.146 8.373 -7.920 1.00 89.25 224 LEU A O 1
ATOM 1791 N N . ARG A 1 225 ? -10.037 8.092 -8.688 1.00 91.25 225 ARG A N 1
ATOM 1792 C CA . ARG A 1 225 ? -10.376 8.090 -10.122 1.00 91.25 225 ARG A CA 1
ATOM 1793 C C . ARG A 1 225 ? -11.386 6.995 -10.463 1.00 91.25 225 ARG A C 1
ATOM 1795 O O . ARG A 1 225 ? -12.300 7.226 -11.251 1.00 91.25 225 ARG A O 1
ATOM 1802 N N . HIS A 1 226 ? -11.260 5.848 -9.802 1.00 90.06 226 HIS A N 1
ATOM 1803 C CA . HIS A 1 226 ? -12.095 4.665 -9.992 1.00 90.06 226 HIS A CA 1
ATOM 1804 C C . HIS A 1 226 ? -12.983 4.366 -8.779 1.00 90.06 226 HIS A C 1
ATOM 1806 O O . HIS A 1 226 ? -13.363 3.226 -8.557 1.00 90.06 226 HIS A O 1
ATOM 1812 N N . LYS A 1 227 ? -13.366 5.373 -7.982 1.00 82.75 227 LYS A N 1
ATOM 1813 C CA . LYS A 1 227 ? -14.029 5.193 -6.667 1.00 82.75 227 LYS A CA 1
ATOM 1814 C C . LYS A 1 227 ? -15.284 4.302 -6.632 1.00 82.75 227 LYS A C 1
ATOM 1816 O O . LYS A 1 227 ? -15.717 3.918 -5.547 1.00 82.75 227 LYS A O 1
ATOM 1821 N N . LEU A 1 228 ? -15.919 4.054 -7.781 1.00 81.38 228 LEU A N 1
ATOM 1822 C CA . LEU A 1 228 ? -17.109 3.204 -7.910 1.00 81.38 228 LEU A CA 1
ATOM 1823 C C . LEU A 1 228 ? -16.772 1.726 -8.155 1.00 81.38 228 LEU A C 1
ATOM 1825 O O . LEU A 1 228 ? -17.588 0.870 -7.828 1.00 81.38 228 LEU A O 1
ATOM 1829 N N . THR A 1 229 ? -15.603 1.439 -8.726 1.00 86.69 229 THR A N 1
ATOM 1830 C CA . THR A 1 229 ? -15.147 0.093 -9.105 1.00 86.69 229 THR A CA 1
ATOM 1831 C C . THR A 1 229 ? -13.969 -0.371 -8.254 1.00 86.69 229 THR A C 1
ATOM 1833 O O . THR A 1 229 ? -13.883 -1.549 -7.932 1.00 86.69 229 THR A O 1
ATOM 1836 N N . ALA A 1 230 ? -13.104 0.549 -7.827 1.00 88.69 230 ALA A N 1
ATOM 1837 C CA . ALA A 1 230 ? -11.855 0.250 -7.148 1.00 88.69 230 ALA A CA 1
ATOM 1838 C C . ALA A 1 230 ? -12.060 -0.546 -5.853 1.00 88.69 230 ALA A C 1
ATOM 1840 O O . ALA A 1 230 ? -12.776 -0.128 -4.934 1.00 88.69 230 ALA A O 1
ATOM 1841 N N . CYS A 1 231 ? -11.344 -1.665 -5.749 1.00 92.38 231 CYS A N 1
ATOM 1842 C CA . CYS A 1 231 ? -11.279 -2.479 -4.548 1.00 92.38 231 CYS A CA 1
ATOM 1843 C C . CYS A 1 231 ? -9.818 -2.721 -4.155 1.00 92.38 231 CYS A C 1
ATOM 1845 O O . CYS A 1 231 ? -9.145 -3.591 -4.701 1.00 92.38 231 CYS A O 1
ATOM 1847 N N . LEU A 1 232 ? -9.330 -1.947 -3.183 1.00 95.06 232 LEU A N 1
ATOM 1848 C CA . LEU A 1 232 ? -8.127 -2.306 -2.442 1.00 95.06 232 LEU A CA 1
ATOM 1849 C C . LEU A 1 232 ? -8.564 -3.216 -1.296 1.00 95.06 232 LEU A C 1
ATOM 1851 O O . LEU A 1 232 ? -9.323 -2.793 -0.421 1.00 95.06 232 LEU A O 1
ATOM 1855 N N . ASP A 1 233 ? -8.144 -4.472 -1.326 1.00 94.44 233 ASP A N 1
ATOM 1856 C CA . ASP A 1 233 ? -8.537 -5.440 -0.313 1.00 94.44 233 ASP A CA 1
ATOM 1857 C C . ASP A 1 233 ? -7.647 -5.337 0.922 1.00 94.44 233 ASP A C 1
ATOM 1859 O O . ASP A 1 233 ? -8.168 -5.205 2.034 1.00 94.44 233 ASP A O 1
ATOM 1863 N N . THR A 1 234 ? -6.328 -5.303 0.704 1.00 91.75 234 THR A N 1
ATOM 1864 C CA . THR A 1 234 ? -5.315 -5.238 1.760 1.00 91.75 234 THR A CA 1
ATOM 1865 C C . THR A 1 234 ? -4.138 -4.346 1.354 1.00 91.75 234 THR A C 1
ATOM 1867 O O . THR A 1 234 ? -3.624 -4.428 0.237 1.00 91.75 234 THR A O 1
ATOM 1870 N N . LEU A 1 235 ? -3.684 -3.520 2.299 1.00 93.44 235 LEU A N 1
ATOM 1871 C CA . LEU A 1 235 ? -2.445 -2.748 2.232 1.00 93.44 235 LEU A CA 1
ATOM 1872 C C . LEU A 1 235 ? -1.538 -3.170 3.391 1.00 93.44 235 LEU A C 1
ATOM 1874 O O . LEU A 1 235 ? -1.771 -2.777 4.530 1.00 93.44 235 LEU A O 1
ATOM 1878 N N . VAL A 1 236 ? -0.506 -3.963 3.125 1.00 89.94 236 VAL A N 1
ATOM 1879 C CA . VAL A 1 236 ? 0.430 -4.394 4.163 1.00 89.94 236 VAL A CA 1
ATOM 1880 C C . VAL A 1 236 ? 1.643 -3.479 4.198 1.00 89.94 236 VAL A C 1
ATOM 1882 O O . VAL A 1 236 ? 2.395 -3.387 3.228 1.00 89.94 236 VAL A O 1
ATOM 1885 N N . VAL A 1 237 ? 1.827 -2.813 5.339 1.00 85.56 237 VAL A N 1
ATOM 1886 C CA . VAL A 1 237 ? 2.954 -1.912 5.604 1.00 85.56 237 VAL A CA 1
ATOM 1887 C C . VAL A 1 237 ? 3.346 -2.043 7.078 1.00 85.56 237 VAL A C 1
ATOM 1889 O O . VAL A 1 237 ? 2.455 -2.049 7.925 1.00 85.56 237 VAL A O 1
ATOM 1892 N N . PRO A 1 238 ? 4.639 -2.098 7.441 1.00 78.00 238 PRO A N 1
ATOM 1893 C CA . PRO A 1 238 ? 5.078 -2.047 8.835 1.00 78.00 238 PRO A CA 1
ATOM 1894 C C . PRO A 1 238 ? 4.623 -0.779 9.576 1.00 78.00 238 PRO A C 1
ATOM 1896 O O . PRO A 1 238 ? 4.584 0.320 9.020 1.00 78.00 238 PRO A O 1
ATOM 1899 N N . VAL A 1 239 ? 4.348 -0.894 10.883 1.00 69.31 239 VAL A N 1
ATOM 1900 C CA . VAL A 1 239 ? 4.006 0.266 11.744 1.00 69.31 239 VAL A CA 1
ATOM 1901 C C . VAL A 1 239 ? 5.120 1.321 11.709 1.00 69.31 239 VAL A C 1
ATOM 1903 O O . VAL A 1 239 ? 4.875 2.537 11.716 1.00 69.31 239 VAL A O 1
ATOM 1906 N N . SER A 1 240 ? 6.359 0.839 11.669 1.00 69.75 240 SER A N 1
ATOM 1907 C CA . SER A 1 240 ? 7.574 1.628 11.538 1.00 69.75 240 SER A CA 1
ATOM 1908 C C . SER A 1 240 ? 8.588 0.894 10.675 1.00 69.75 240 SER A C 1
ATOM 1910 O O . SER A 1 240 ? 8.773 -0.307 10.845 1.00 69.75 240 SER A O 1
ATOM 1912 N N . SER A 1 241 ? 9.286 1.639 9.827 1.00 70.06 241 SER A N 1
ATOM 1913 C CA . SER A 1 241 ? 10.462 1.194 9.085 1.00 70.06 241 SER A CA 1
ATOM 1914 C C . SER A 1 241 ? 11.681 2.030 9.494 1.00 70.06 241 SER A C 1
ATOM 1916 O O . SER A 1 241 ? 11.564 3.019 10.227 1.00 70.06 241 SER A O 1
ATOM 1918 N N . VAL A 1 242 ? 12.857 1.680 8.964 1.00 65.62 242 VAL A N 1
ATOM 1919 C CA . VAL A 1 242 ? 14.079 2.502 9.077 1.00 65.62 242 VAL A CA 1
ATOM 1920 C C . VAL A 1 242 ? 13.853 3.926 8.543 1.00 65.62 242 VAL A C 1
ATOM 1922 O O . VAL A 1 242 ? 14.462 4.879 9.018 1.00 65.62 242 VAL A O 1
ATOM 1925 N N . GLN A 1 243 ? 12.933 4.076 7.590 1.00 64.50 243 GLN A N 1
ATOM 1926 C CA . GLN A 1 243 ? 12.623 5.324 6.895 1.00 64.50 243 GLN A CA 1
ATOM 1927 C C . GLN A 1 243 ? 11.496 6.132 7.573 1.00 64.50 243 GLN A C 1
ATOM 1929 O O . GLN A 1 243 ? 11.182 7.240 7.141 1.00 64.50 243 GLN A O 1
ATOM 1934 N N . GLY A 1 244 ? 10.890 5.626 8.656 1.00 67.44 244 GLY A N 1
ATOM 1935 C CA . GLY A 1 244 ? 9.959 6.389 9.490 1.00 67.44 244 GLY A CA 1
ATOM 1936 C C . GLY A 1 244 ? 8.722 5.615 9.941 1.00 67.44 244 GLY A C 1
ATOM 1937 O O . GLY A 1 244 ? 8.602 4.405 9.779 1.00 67.44 244 GLY A O 1
ATOM 1938 N N . LYS A 1 245 ? 7.775 6.328 10.560 1.00 70.69 245 LYS A N 1
ATOM 1939 C CA . LYS A 1 245 ? 6.515 5.747 11.053 1.00 70.69 245 LYS A CA 1
ATOM 1940 C C . LYS A 1 245 ? 5.414 5.915 10.015 1.00 70.69 245 LYS A C 1
ATOM 1942 O O . LYS A 1 245 ? 5.134 7.048 9.618 1.00 70.69 245 LYS A O 1
ATOM 1947 N N . PHE A 1 246 ? 4.694 4.841 9.694 1.00 79.81 246 PHE A N 1
ATOM 1948 C CA . PHE A 1 246 ? 3.581 4.897 8.741 1.00 79.81 246 PHE A CA 1
ATOM 1949 C C . PHE A 1 246 ? 2.476 5.877 9.178 1.00 79.81 246 PHE A C 1
ATOM 1951 O O . PHE A 1 246 ? 1.832 6.515 8.355 1.00 79.81 246 PHE A O 1
ATOM 1958 N N . ALA A 1 247 ? 2.296 6.098 10.485 1.00 69.94 247 ALA A N 1
ATOM 1959 C CA . ALA A 1 247 ? 1.354 7.102 10.987 1.00 69.94 247 ALA A CA 1
ATOM 1960 C C . ALA A 1 247 ? 1.663 8.540 10.512 1.00 69.94 247 ALA A C 1
ATOM 1962 O O . ALA A 1 247 ? 0.740 9.343 10.369 1.00 69.94 247 ALA A O 1
ATOM 1963 N N . VAL A 1 248 ? 2.940 8.874 10.284 1.00 75.81 248 VAL A N 1
ATOM 1964 C CA . VAL A 1 248 ? 3.354 10.179 9.739 1.00 75.81 248 VAL A CA 1
ATOM 1965 C C . VAL A 1 248 ? 3.016 10.242 8.255 1.00 75.81 248 VAL A C 1
ATOM 1967 O O . VAL A 1 248 ? 2.318 11.166 7.847 1.00 75.81 248 VAL A O 1
ATOM 1970 N N . VAL A 1 249 ? 3.396 9.201 7.508 1.00 82.38 249 VAL A N 1
ATOM 1971 C CA . VAL A 1 249 ? 3.074 9.017 6.084 1.00 82.38 249 VAL A CA 1
ATOM 1972 C C . VAL A 1 249 ? 1.570 9.150 5.839 1.00 82.38 249 VAL A C 1
ATOM 1974 O O . VAL A 1 249 ? 1.144 9.987 5.047 1.00 82.38 249 VAL A O 1
ATOM 1977 N N . ARG A 1 250 ? 0.750 8.407 6.596 1.00 83.56 250 ARG A N 1
ATOM 1978 C CA . ARG A 1 250 ? -0.718 8.481 6.556 1.00 83.56 250 ARG A CA 1
ATOM 1979 C C . ARG A 1 250 ? -1.216 9.906 6.768 1.00 83.56 250 ARG A C 1
ATOM 1981 O O . ARG A 1 250 ? -2.083 10.363 6.032 1.00 83.56 250 ARG A O 1
ATOM 1988 N N . ARG A 1 251 ? -0.725 10.588 7.809 1.00 78.25 251 ARG A N 1
ATOM 1989 C CA . ARG A 1 251 ? -1.183 11.938 8.161 1.00 78.25 251 ARG A CA 1
ATOM 1990 C C . ARG A 1 251 ? -0.839 12.945 7.065 1.00 78.25 251 ARG A C 1
ATOM 1992 O O . ARG A 1 251 ? -1.665 13.794 6.762 1.00 78.25 251 ARG A O 1
ATOM 1999 N N . GLU A 1 252 ? 0.358 12.867 6.503 1.00 86.31 252 GLU A N 1
ATOM 2000 C CA . GLU A 1 252 ? 0.802 13.775 5.442 1.00 86.31 252 GLU A CA 1
ATOM 2001 C C . GLU A 1 252 ? 0.049 13.525 4.134 1.00 86.31 252 GLU A C 1
ATOM 2003 O O . GLU A 1 252 ? -0.411 14.477 3.506 1.00 86.31 252 GLU A O 1
ATOM 2008 N N . ALA A 1 253 ? -0.155 12.255 3.773 1.00 89.75 253 ALA A N 1
ATOM 2009 C CA . ALA A 1 253 ? -0.898 11.880 2.578 1.00 89.75 253 ALA A CA 1
ATOM 2010 C C . ALA A 1 253 ? -2.373 12.300 2.660 1.00 89.75 253 ALA A C 1
ATOM 2012 O O . ALA A 1 253 ? -2.882 12.964 1.762 1.00 89.75 253 ALA A O 1
ATOM 2013 N N . ILE A 1 254 ? -3.064 11.984 3.764 1.00 82.62 254 ILE A N 1
ATOM 2014 C CA . ILE A 1 254 ? -4.509 12.244 3.885 1.00 82.62 254 ILE A CA 1
ATOM 2015 C C . ILE A 1 254 ? -4.836 13.746 3.872 1.00 82.62 254 ILE A C 1
ATOM 2017 O O . ILE A 1 254 ? -5.879 14.151 3.370 1.00 82.62 254 ILE A O 1
ATOM 2021 N N . GLN A 1 255 ? -3.919 14.590 4.359 1.00 87.31 255 GLN A N 1
ATOM 2022 C CA . GLN A 1 255 ? -4.070 16.048 4.376 1.00 87.31 255 GLN A CA 1
ATOM 2023 C C . GLN A 1 255 ? -4.063 16.691 2.982 1.00 87.31 255 GLN A C 1
ATOM 2025 O O . GLN A 1 255 ? -4.406 17.868 2.863 1.00 87.31 255 GLN A O 1
ATOM 2030 N N . ARG A 1 256 ? -3.683 15.954 1.930 1.00 91.56 256 ARG A N 1
ATOM 2031 C CA . ARG A 1 256 ? -3.733 16.441 0.544 1.00 91.56 256 ARG A CA 1
ATOM 2032 C C . ARG A 1 256 ? -5.114 16.369 -0.095 1.00 91.56 256 ARG A C 1
ATOM 2034 O O . ARG A 1 256 ? -5.344 17.080 -1.066 1.00 91.56 256 ARG A O 1
ATOM 2041 N N . PHE A 1 257 ? -6.029 15.595 0.476 1.00 86.25 257 PHE A N 1
ATOM 2042 C CA . PHE A 1 257 ? -7.363 15.378 -0.077 1.00 86.25 257 PHE A CA 1
ATOM 2043 C C . PHE A 1 257 ? -8.415 16.264 0.590 1.00 86.25 257 PHE A C 1
ATOM 2045 O O . PHE A 1 257 ? -8.249 16.705 1.732 1.00 86.25 257 PHE A O 1
ATOM 2052 N N . SER A 1 258 ? -9.530 16.510 -0.101 1.00 84.44 258 SER A N 1
ATOM 2053 C CA . SER A 1 258 ? -10.676 17.210 0.485 1.00 84.44 258 SER A CA 1
ATOM 2054 C C . SER A 1 258 ? -11.307 16.391 1.616 1.00 84.44 258 SER A C 1
ATOM 2056 O O . SER A 1 258 ? -11.207 15.169 1.648 1.00 84.44 258 SER A O 1
ATOM 2058 N N . VAL A 1 259 ? -12.033 17.038 2.533 1.00 74.19 259 VAL A N 1
ATOM 2059 C CA . VAL A 1 259 ? -12.677 16.351 3.674 1.00 74.19 259 VAL A CA 1
ATOM 2060 C C . VAL A 1 259 ? -13.580 15.190 3.226 1.00 74.19 259 VAL A C 1
ATOM 2062 O O . VAL A 1 259 ? -13.643 14.167 3.900 1.00 74.19 259 VAL A O 1
ATOM 2065 N N . GLN A 1 260 ? -14.254 15.317 2.080 1.00 73.06 260 GLN A N 1
ATOM 2066 C CA . GLN A 1 260 ? -15.121 14.264 1.539 1.00 73.06 260 GLN A CA 1
ATOM 2067 C C . GLN A 1 260 ? -14.315 13.052 1.056 1.00 73.06 260 GLN A C 1
ATOM 2069 O O . GLN A 1 260 ? -14.660 11.913 1.362 1.00 73.06 260 GLN A O 1
ATOM 2074 N N . GLU A 1 261 ? -13.222 13.294 0.336 1.00 75.50 261 GLU A N 1
ATOM 2075 C CA . GLU A 1 261 ? -12.318 12.248 -0.145 1.00 75.50 261 GLU A CA 1
ATOM 2076 C C . GLU A 1 261 ? -11.583 11.570 1.007 1.00 75.50 261 GLU A C 1
ATOM 2078 O O . GLU A 1 261 ? -11.447 10.350 1.003 1.00 75.50 261 GLU A O 1
ATOM 2083 N N . GLN A 1 262 ? -11.189 12.329 2.034 1.00 75.56 262 GLN A N 1
ATOM 2084 C CA . GLN A 1 262 ? -10.560 11.777 3.231 1.00 75.56 262 GLN A CA 1
ATOM 2085 C C . GLN A 1 262 ? -11.432 10.697 3.872 1.00 75.56 262 GLN A C 1
ATOM 2087 O O . GLN A 1 262 ? -10.922 9.632 4.193 1.00 75.56 262 GLN A O 1
ATOM 2092 N N . VAL A 1 263 ? -12.746 10.916 3.998 1.00 70.06 263 VAL A N 1
ATOM 2093 C CA . VAL A 1 263 ? -13.668 9.909 4.556 1.00 70.06 263 VAL A CA 1
ATOM 2094 C C . VAL A 1 263 ? -13.669 8.626 3.718 1.00 70.06 263 VAL A C 1
ATOM 2096 O O . VAL A 1 263 ? -13.634 7.524 4.269 1.00 70.06 263 VAL A O 1
ATOM 2099 N N . VAL A 1 264 ? -13.676 8.756 2.388 1.00 75.94 264 VAL A N 1
ATOM 2100 C CA . VAL A 1 264 ? -13.630 7.605 1.473 1.00 75.94 264 VAL A CA 1
ATOM 2101 C C . VAL A 1 264 ? -12.309 6.854 1.623 1.00 75.94 264 VAL A C 1
ATOM 2103 O O . VAL A 1 264 ? -12.322 5.639 1.803 1.00 75.94 264 VAL A O 1
ATOM 2106 N N . LEU A 1 265 ? -11.183 7.566 1.598 1.00 78.25 265 LEU A N 1
ATOM 2107 C CA . LEU A 1 265 ? -9.842 6.994 1.717 1.00 78.25 265 LEU A CA 1
ATOM 2108 C C . LEU A 1 265 ? -9.605 6.361 3.091 1.00 78.25 265 LEU A C 1
ATOM 2110 O O . LEU A 1 265 ? -9.016 5.284 3.178 1.00 78.25 265 LEU A O 1
ATOM 2114 N N . GLU A 1 266 ? -10.102 6.975 4.167 1.00 77.38 266 GLU A N 1
ATOM 2115 C CA . GLU A 1 266 ? -10.015 6.410 5.512 1.00 77.38 266 GLU A CA 1
ATOM 2116 C C . GLU A 1 266 ? -10.732 5.064 5.606 1.00 77.38 266 GLU A C 1
ATOM 2118 O O . GLU A 1 266 ? -10.207 4.135 6.215 1.00 77.38 266 GLU A O 1
ATOM 2123 N N . TYR A 1 267 ? -11.897 4.935 4.971 1.00 68.31 267 TYR A N 1
ATOM 2124 C CA . TYR A 1 267 ? -12.679 3.704 5.003 1.00 68.31 267 TYR A CA 1
ATOM 2125 C C . TYR A 1 267 ? -12.174 2.641 4.016 1.00 68.31 267 TYR A C 1
ATOM 2127 O O . TYR A 1 267 ? -12.088 1.465 4.365 1.00 68.31 267 TYR A O 1
ATOM 2135 N N . LYS A 1 268 ? -11.849 3.038 2.780 1.00 77.50 268 LYS A N 1
ATOM 2136 C CA . LYS A 1 268 ? -11.564 2.117 1.669 1.00 77.50 268 LYS A CA 1
ATOM 2137 C C . LYS A 1 268 ? -10.088 1.777 1.481 1.00 77.50 268 LYS A C 1
ATOM 2139 O O . LYS A 1 268 ? -9.810 0.733 0.908 1.00 77.50 268 LYS A O 1
ATOM 2144 N N . ILE A 1 269 ? -9.169 2.617 1.958 1.00 86.12 269 ILE A N 1
ATOM 2145 C CA . ILE A 1 269 ? -7.723 2.368 1.874 1.00 86.12 269 ILE A CA 1
ATOM 2146 C C . ILE A 1 269 ? -7.136 2.191 3.269 1.00 86.12 269 ILE A C 1
ATOM 2148 O O . ILE A 1 269 ? -6.573 1.151 3.586 1.00 86.12 269 ILE A O 1
ATOM 2152 N N . LEU A 1 270 ? -7.288 3.184 4.146 1.00 81.25 270 LEU A N 1
ATOM 2153 C CA . LEU A 1 270 ? -6.608 3.166 5.446 1.00 81.25 270 LEU A CA 1
ATOM 2154 C C . LEU A 1 270 ? -7.224 2.151 6.415 1.00 81.25 270 LEU A C 1
ATOM 2156 O O . LEU A 1 270 ? -6.516 1.611 7.260 1.00 81.25 270 LEU A O 1
ATOM 2160 N N . GLY A 1 271 ? -8.516 1.851 6.265 1.00 67.94 271 GLY A N 1
ATOM 2161 C CA . GLY A 1 271 ? -9.191 0.744 6.944 1.00 67.94 271 GLY A CA 1
ATOM 2162 C C . GLY A 1 271 ? -8.757 -0.640 6.454 1.00 67.94 271 GLY A C 1
ATOM 2163 O O . GLY A 1 271 ? -9.107 -1.635 7.080 1.00 67.94 271 GLY A O 1
ATOM 2164 N N . LYS A 1 272 ? -7.995 -0.704 5.355 1.00 84.81 272 LYS A N 1
ATOM 2165 C CA . LYS A 1 272 ? -7.422 -1.926 4.776 1.00 84.81 272 LYS A CA 1
ATOM 2166 C C . LYS A 1 272 ? -5.944 -2.102 5.101 1.00 84.81 272 LYS A C 1
ATOM 2168 O O . LYS A 1 272 ? -5.329 -3.060 4.641 1.00 84.81 272 LYS A O 1
ATOM 2173 N N . VAL A 1 273 ? -5.373 -1.183 5.881 1.00 81.19 273 VAL A N 1
ATOM 2174 C CA . VAL A 1 273 ? -3.987 -1.292 6.326 1.00 81.19 273 VAL A CA 1
ATOM 2175 C C . VAL A 1 273 ? -3.872 -2.425 7.334 1.00 81.19 273 VAL A C 1
ATOM 2177 O O . VAL A 1 273 ? -4.532 -2.396 8.374 1.00 81.19 273 VAL A O 1
ATOM 2180 N N . VAL A 1 274 ? -2.992 -3.376 7.045 1.00 80.50 274 VAL A N 1
ATOM 2181 C CA . VAL A 1 274 ? -2.601 -4.430 7.976 1.00 80.50 274 VAL A CA 1
ATOM 2182 C C . VAL A 1 274 ? -1.126 -4.274 8.310 1.00 80.50 274 VAL A C 1
ATOM 2184 O O . VAL A 1 274 ? -0.291 -4.020 7.443 1.00 80.50 274 VAL A O 1
ATOM 2187 N N . PHE A 1 275 ? -0.815 -4.403 9.595 1.00 80.12 275 PHE A N 1
ATOM 2188 C CA . PHE A 1 275 ? 0.557 -4.417 10.071 1.00 80.12 275 PHE A CA 1
ATOM 2189 C C . PHE A 1 275 ? 1.020 -5.871 10.140 1.00 80.12 275 PHE A C 1
ATOM 2191 O O . PHE A 1 275 ? 0.358 -6.661 10.815 1.00 80.12 275 PHE A O 1
ATOM 2198 N N . PRO A 1 276 ? 2.104 -6.234 9.442 1.00 75.44 276 PRO A N 1
ATOM 2199 C CA . PRO A 1 276 ? 2.552 -7.614 9.392 1.00 75.44 276 PRO A CA 1
ATOM 2200 C C . PRO A 1 276 ? 3.103 -8.073 10.742 1.00 75.44 276 PRO A C 1
ATOM 2202 O O . PRO A 1 276 ? 3.647 -7.272 11.508 1.00 75.44 276 PRO A O 1
ATOM 2205 N N . VAL A 1 277 ? 2.976 -9.373 11.014 1.00 68.25 277 VAL A N 1
ATOM 2206 C CA . VAL A 1 277 ? 3.549 -10.015 12.212 1.00 68.25 277 VAL A CA 1
ATOM 2207 C C . VAL A 1 277 ? 5.040 -10.314 12.014 1.00 68.25 277 VAL A C 1
ATOM 2209 O O . VAL A 1 277 ? 5.808 -10.345 12.976 1.00 68.25 277 VAL A O 1
ATOM 2212 N N . VAL A 1 278 ? 5.453 -10.488 10.757 1.00 71.75 278 VAL A N 1
ATOM 2213 C CA . VAL A 1 278 ? 6.826 -10.791 10.340 1.00 71.75 278 VAL A CA 1
ATOM 2214 C C . VAL A 1 278 ? 7.445 -9.642 9.546 1.00 71.75 278 VAL A C 1
ATOM 2216 O O . VAL A 1 278 ? 6.744 -8.833 8.935 1.00 71.75 278 VAL A O 1
ATOM 2219 N N . ASP A 1 279 ? 8.777 -9.588 9.529 1.00 74.00 279 ASP A N 1
ATOM 2220 C CA . ASP A 1 279 ? 9.509 -8.649 8.680 1.00 74.00 279 ASP A CA 1
ATOM 2221 C C . ASP A 1 279 ? 9.274 -8.994 7.201 1.00 74.00 279 ASP A C 1
ATOM 2223 O O . ASP A 1 279 ? 9.565 -10.099 6.742 1.00 74.00 279 ASP A O 1
ATOM 2227 N N . ILE A 1 280 ? 8.770 -8.021 6.446 1.00 79.12 280 ILE A N 1
ATOM 2228 C CA . ILE A 1 280 ? 8.611 -8.122 4.996 1.00 79.12 280 ILE A CA 1
ATOM 2229 C C . ILE A 1 280 ? 9.874 -7.570 4.352 1.00 79.12 280 ILE A C 1
ATOM 2231 O O . ILE A 1 280 ? 10.286 -6.451 4.658 1.00 79.12 280 ILE A O 1
ATOM 2235 N N . LEU A 1 281 ? 10.477 -8.350 3.459 1.00 77.31 281 LEU A N 1
ATOM 2236 C CA . LEU A 1 281 ? 11.725 -7.977 2.786 1.00 77.31 281 LEU A CA 1
ATOM 2237 C C . LEU A 1 281 ? 11.520 -7.520 1.341 1.00 77.31 281 LEU A C 1
ATOM 2239 O O . LEU A 1 281 ? 12.337 -6.767 0.828 1.00 77.31 281 LEU A O 1
ATOM 2243 N N . ASN A 1 282 ? 10.435 -7.960 0.702 1.00 81.88 282 ASN A N 1
ATOM 2244 C CA . ASN A 1 282 ? 10.149 -7.684 -0.701 1.00 81.88 282 ASN A CA 1
ATOM 2245 C C . ASN A 1 282 ? 8.770 -7.054 -0.845 1.00 81.88 282 ASN A C 1
ATOM 2247 O O . ASN A 1 282 ? 7.853 -7.365 -0.081 1.00 81.88 282 ASN A O 1
ATOM 2251 N N . SER A 1 283 ? 8.613 -6.234 -1.876 1.00 93.75 283 SER A N 1
ATOM 2252 C CA . SER A 1 283 ? 7.317 -5.670 -2.221 1.00 93.75 283 SER A CA 1
ATOM 2253 C C . SER A 1 283 ? 6.640 -6.507 -3.290 1.00 93.75 283 SER A C 1
ATOM 2255 O O . SER A 1 283 ? 7.280 -7.102 -4.163 1.00 93.75 283 SER A O 1
ATOM 2257 N N . PHE A 1 284 ? 5.316 -6.516 -3.263 1.00 95.75 284 PHE A N 1
ATOM 2258 C CA . PHE A 1 284 ? 4.548 -6.972 -4.402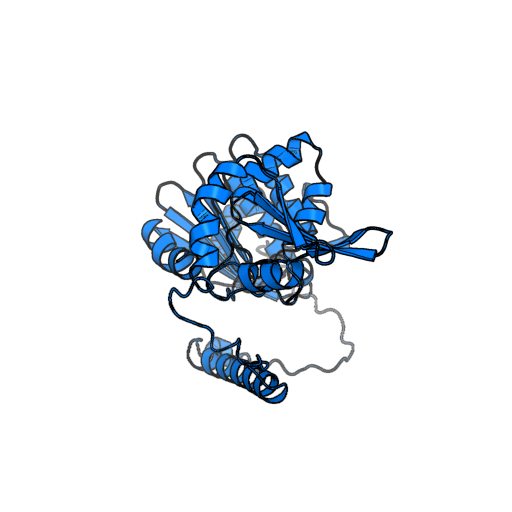 1.00 95.75 284 PHE A CA 1
ATOM 2259 C C . PHE A 1 284 ? 3.234 -6.218 -4.530 1.00 95.75 284 PHE A C 1
ATOM 2261 O O . PHE A 1 284 ? 2.638 -5.756 -3.553 1.00 95.75 284 PHE A O 1
ATOM 2268 N N . LEU A 1 285 ? 2.779 -6.136 -5.772 1.00 97.19 285 LEU A N 1
ATOM 2269 C CA . LEU A 1 285 ? 1.407 -5.800 -6.094 1.00 97.19 285 LEU A CA 1
ATOM 2270 C C . LEU A 1 285 ? 0.717 -7.053 -6.610 1.00 97.19 285 LEU A C 1
ATOM 2272 O O . LEU A 1 285 ? 1.277 -7.749 -7.453 1.00 97.19 285 LEU A O 1
ATOM 2276 N N . ALA A 1 286 ? -0.489 -7.328 -6.132 1.00 97.62 286 ALA A N 1
ATOM 2277 C CA . ALA A 1 286 ? -1.293 -8.414 -6.665 1.00 97.62 286 ALA A CA 1
ATOM 2278 C C . ALA A 1 286 ? -2.700 -7.949 -7.014 1.00 97.62 286 ALA A C 1
ATOM 2280 O O . ALA A 1 286 ? -3.260 -7.073 -6.354 1.00 97.62 286 ALA A O 1
ATOM 2281 N N . VAL A 1 287 ? -3.287 -8.593 -8.014 1.00 98.00 287 VAL A N 1
ATOM 2282 C CA . VAL A 1 287 ? -4.724 -8.551 -8.258 1.00 98.00 287 VAL A CA 1
ATOM 2283 C C . VAL A 1 287 ? -5.275 -9.965 -8.245 1.00 98.00 287 VAL A C 1
ATOM 2285 O O . VAL A 1 287 ? -4.672 -10.875 -8.810 1.00 98.00 287 VAL A O 1
ATOM 2288 N N . VAL A 1 288 ? -6.417 -10.145 -7.592 1.00 97.62 288 VAL A N 1
ATOM 2289 C CA . VAL A 1 288 ? -7.201 -11.374 -7.655 1.00 97.62 288 VAL A CA 1
ATOM 2290 C C . VAL A 1 288 ? -8.466 -11.108 -8.455 1.00 97.62 288 VAL A C 1
ATOM 2292 O O . VAL A 1 288 ? -9.260 -10.239 -8.092 1.00 97.62 288 VAL A O 1
ATOM 2295 N N . GLU A 1 289 ? -8.655 -11.869 -9.526 1.00 94.88 289 GLU A N 1
ATOM 2296 C CA . GLU A 1 289 ? -9.826 -11.819 -10.395 1.00 94.88 289 GLU A CA 1
ATOM 2297 C C . GLU A 1 289 ? -10.207 -13.234 -10.845 1.00 94.88 289 GLU A C 1
ATOM 2299 O O . GLU A 1 289 ? -9.355 -14.042 -11.209 1.00 94.88 289 GLU A O 1
ATOM 2304 N N . ASN A 1 290 ? -11.501 -13.562 -10.806 1.00 92.50 290 ASN A N 1
ATOM 2305 C CA . ASN A 1 290 ? -12.024 -14.856 -11.270 1.00 92.50 290 ASN A CA 1
ATOM 2306 C C . ASN A 1 290 ? -11.305 -16.093 -10.677 1.00 92.50 290 ASN A C 1
ATOM 2308 O O . ASN A 1 290 ? -11.092 -17.084 -11.376 1.00 92.50 290 ASN A O 1
ATOM 2312 N N . GLY A 1 291 ? -10.914 -16.034 -9.398 1.00 93.00 291 GLY A N 1
ATOM 2313 C CA . GLY A 1 291 ? -10.208 -17.121 -8.706 1.00 93.00 291 GLY A CA 1
ATOM 2314 C C . GLY A 1 291 ? -8.724 -17.260 -9.065 1.00 93.00 291 GLY A C 1
ATOM 2315 O O . GLY A 1 291 ? -8.085 -18.223 -8.644 1.00 93.00 291 GLY A O 1
ATOM 2316 N N . LYS A 1 292 ? -8.162 -16.315 -9.828 1.00 96.44 292 LYS A N 1
ATOM 2317 C CA . LYS A 1 292 ? -6.741 -16.264 -10.186 1.00 96.44 292 LYS A CA 1
ATOM 2318 C C . LYS A 1 292 ? -6.079 -15.028 -9.605 1.00 96.44 292 LYS A C 1
ATOM 2320 O O . LYS A 1 292 ? -6.665 -13.950 -9.594 1.00 96.44 292 LYS A O 1
ATOM 2325 N N . ALA A 1 293 ? -4.845 -15.193 -9.155 1.00 97.38 293 ALA A N 1
ATOM 2326 C CA . ALA A 1 293 ? -3.977 -14.134 -8.687 1.00 97.38 293 ALA A CA 1
ATOM 2327 C C . ALA A 1 293 ? -2.890 -13.832 -9.726 1.00 97.38 293 ALA A C 1
ATOM 2329 O O . ALA A 1 293 ? -2.228 -14.731 -10.251 1.00 97.38 293 ALA A O 1
ATOM 2330 N N . HIS A 1 294 ? -2.689 -12.547 -9.979 1.00 97.06 294 HIS A N 1
ATOM 2331 C CA . HIS A 1 294 ? -1.620 -12.005 -10.803 1.00 97.06 294 HIS A CA 1
ATOM 2332 C C . HIS A 1 294 ? -0.718 -11.173 -9.906 1.00 97.06 294 HIS A C 1
ATOM 2334 O O . HIS A 1 294 ? -1.193 -10.204 -9.314 1.00 97.06 294 HIS A O 1
ATOM 2340 N N . VAL A 1 295 ? 0.553 -11.546 -9.779 1.00 97.00 295 VAL A N 1
ATOM 2341 C CA . VAL A 1 295 ? 1.448 -10.978 -8.767 1.00 97.00 295 VAL A CA 1
ATOM 2342 C C . VAL A 1 295 ? 2.707 -10.419 -9.412 1.00 97.00 295 VAL A C 1
ATOM 2344 O O . VAL A 1 295 ? 3.467 -11.144 -10.050 1.00 97.00 295 VAL A O 1
ATOM 2347 N N . LEU A 1 296 ? 2.931 -9.122 -9.217 1.00 96.94 296 LEU A N 1
ATOM 2348 C CA . LEU A 1 296 ? 4.121 -8.388 -9.622 1.00 96.94 296 LEU A CA 1
ATOM 2349 C C . LEU A 1 296 ? 5.056 -8.233 -8.419 1.00 96.94 296 LEU A C 1
ATOM 2351 O O . LEU A 1 296 ? 4.813 -7.410 -7.537 1.00 96.94 296 LEU A O 1
ATOM 2355 N N . HIS A 1 297 ? 6.125 -9.020 -8.399 1.00 94.62 297 HIS A N 1
ATOM 2356 C CA . HIS A 1 297 ? 7.162 -9.017 -7.373 1.00 94.62 297 HIS A CA 1
ATOM 2357 C C . HIS A 1 297 ? 8.269 -8.030 -7.687 1.00 94.62 297 HIS A C 1
ATOM 2359 O O . HIS A 1 297 ? 8.658 -7.882 -8.845 1.00 94.62 297 HIS A O 1
ATOM 2365 N N . THR A 1 298 ? 8.820 -7.416 -6.644 1.00 93.25 298 THR A N 1
ATOM 2366 C CA . THR A 1 298 ? 9.993 -6.561 -6.763 1.00 93.25 298 THR A CA 1
ATOM 2367 C C . THR A 1 298 ? 10.798 -6.491 -5.466 1.00 93.25 298 THR A C 1
ATOM 2369 O O . THR A 1 298 ? 10.267 -6.710 -4.375 1.00 93.25 298 THR A O 1
ATOM 2372 N N . ASN A 1 299 ? 12.074 -6.127 -5.573 1.00 87.69 299 ASN A N 1
ATOM 2373 C CA . ASN A 1 299 ? 12.905 -5.754 -4.427 1.00 87.69 299 ASN A CA 1
ATOM 2374 C C . ASN A 1 299 ? 12.908 -4.240 -4.131 1.00 87.69 299 ASN A C 1
ATOM 2376 O O . ASN A 1 299 ? 13.624 -3.804 -3.233 1.00 87.69 299 ASN A O 1
ATOM 2380 N N . ALA A 1 300 ? 12.141 -3.433 -4.870 1.00 89.62 300 ALA A N 1
ATOM 2381 C CA . ALA A 1 300 ? 11.947 -2.014 -4.567 1.00 89.62 300 ALA A CA 1
ATOM 2382 C C . ALA A 1 300 ? 10.859 -1.787 -3.515 1.00 89.62 300 ALA A C 1
ATOM 2384 O O . ALA A 1 300 ? 9.785 -2.387 -3.566 1.00 89.62 300 ALA A O 1
ATOM 2385 N N . ASP A 1 301 ? 11.096 -0.828 -2.626 1.00 90.38 301 ASP A N 1
ATOM 2386 C CA . ASP A 1 301 ? 10.061 -0.280 -1.756 1.00 90.38 301 ASP A CA 1
ATOM 2387 C C . ASP A 1 301 ? 9.148 0.673 -2.538 1.00 90.38 301 ASP A C 1
ATOM 2389 O O . ASP A 1 301 ? 9.522 1.259 -3.557 1.00 90.38 301 ASP A O 1
ATOM 2393 N N . PHE A 1 302 ? 7.952 0.916 -2.011 1.00 91.25 302 PHE A N 1
ATOM 2394 C CA . PHE A 1 302 ? 6.999 1.879 -2.562 1.00 91.25 302 PHE A CA 1
ATOM 2395 C C . PHE A 1 302 ? 7.377 3.329 -2.180 1.00 91.25 302 PHE A C 1
ATOM 2397 O O . PHE A 1 302 ? 6.598 4.042 -1.547 1.00 91.25 302 PHE A O 1
ATOM 2404 N N . ASN A 1 303 ? 8.588 3.783 -2.540 1.00 89.56 303 ASN A N 1
ATOM 2405 C CA . ASN A 1 303 ? 9.118 5.116 -2.209 1.00 89.56 303 ASN A CA 1
ATOM 2406 C C . ASN A 1 303 ? 9.895 5.799 -3.347 1.00 89.56 303 ASN A C 1
ATOM 2408 O O . ASN A 1 303 ? 10.347 5.168 -4.296 1.00 89.56 303 ASN A O 1
ATOM 2412 N N . ALA A 1 304 ? 10.084 7.113 -3.231 1.00 86.19 304 ALA A N 1
ATOM 2413 C CA . ALA A 1 304 ? 10.762 7.944 -4.219 1.00 86.19 304 ALA A CA 1
ATOM 2414 C C . ALA A 1 304 ?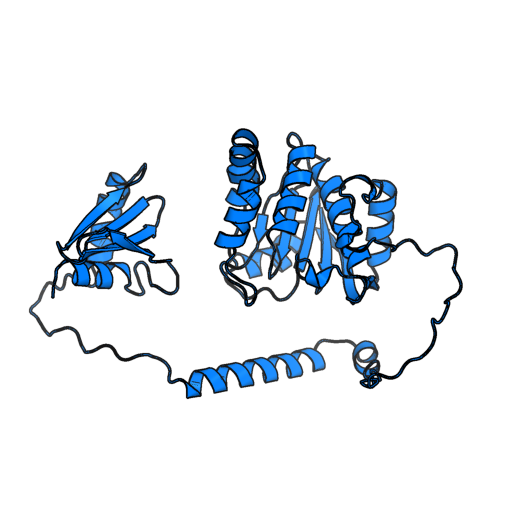 12.190 7.472 -4.529 1.00 86.19 304 ALA A C 1
ATOM 2416 O O . ALA A 1 304 ? 12.571 7.422 -5.694 1.00 86.19 304 ALA A O 1
ATOM 2417 N N . SER A 1 305 ? 12.963 7.073 -3.513 1.00 83.31 305 SER A N 1
ATOM 2418 C CA . SER A 1 305 ? 14.338 6.588 -3.698 1.00 83.31 305 SER A CA 1
ATOM 2419 C C . SER A 1 305 ? 14.432 5.306 -4.525 1.00 83.31 305 SER A C 1
ATOM 2421 O O . SER A 1 305 ? 15.457 5.074 -5.155 1.00 83.31 305 SER A O 1
ATOM 2423 N N . SER A 1 306 ? 13.380 4.486 -4.543 1.00 85.19 306 SER A N 1
ATOM 2424 C CA . SER A 1 306 ? 13.345 3.260 -5.343 1.00 85.19 306 SER A CA 1
ATOM 2425 C C . SER A 1 306 ? 12.985 3.519 -6.808 1.00 85.19 306 SER A C 1
ATOM 2427 O O . SER A 1 306 ? 13.190 2.642 -7.643 1.00 85.19 306 SER A O 1
ATOM 2429 N N . PHE A 1 307 ? 12.498 4.71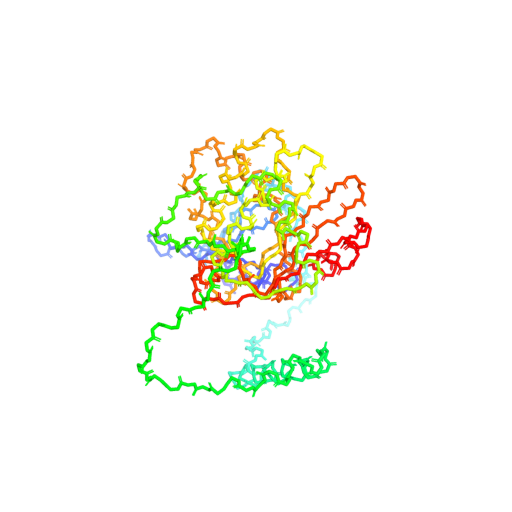9 -7.141 1.00 83.69 307 PHE A N 1
ATOM 2430 C CA . PHE A 1 307 ? 11.956 5.066 -8.460 1.00 83.69 307 PHE A CA 1
ATOM 2431 C C . PHE A 1 307 ? 12.739 6.151 -9.204 1.00 83.69 307 PHE A C 1
ATOM 2433 O O . PHE A 1 307 ? 12.202 6.792 -10.104 1.00 83.69 307 PHE A O 1
ATOM 2440 N N . VAL A 1 308 ? 13.993 6.387 -8.833 1.00 75.75 308 VAL A N 1
ATOM 2441 C CA . VAL A 1 308 ? 14.888 7.291 -9.570 1.00 75.75 308 VAL A CA 1
ATOM 2442 C C . VAL A 1 308 ? 15.520 6.569 -10.762 1.00 75.75 308 VAL A C 1
ATOM 2444 O O . VAL A 1 308 ? 15.646 5.349 -10.751 1.00 75.75 308 VAL A O 1
ATOM 2447 N N . THR A 1 309 ? 15.957 7.292 -11.797 1.00 64.88 309 THR A N 1
ATOM 2448 C CA . THR A 1 309 ? 16.536 6.656 -13.002 1.00 64.88 309 THR A CA 1
ATOM 2449 C C . THR A 1 309 ? 17.771 5.800 -12.700 1.00 64.88 309 THR A C 1
ATOM 2451 O O . THR A 1 309 ? 18.038 4.820 -13.390 1.00 64.88 309 THR A O 1
ATOM 2454 N N . THR A 1 310 ? 18.517 6.137 -11.647 1.00 67.25 310 THR A N 1
ATOM 2455 C CA . THR A 1 310 ? 19.725 5.408 -11.245 1.00 67.25 310 THR A CA 1
ATOM 2456 C C . THR A 1 310 ? 19.448 4.120 -10.472 1.00 67.25 310 THR A C 1
ATOM 2458 O O . THR A 1 310 ? 20.378 3.333 -10.287 1.00 67.25 310 THR A O 1
ATOM 2461 N N . SER A 1 311 ? 18.217 3.876 -10.008 1.00 74.75 311 SER A N 1
ATOM 2462 C CA . SER A 1 311 ? 17.883 2.610 -9.360 1.00 74.75 311 SER A CA 1
ATOM 2463 C C . SER A 1 311 ? 17.576 1.549 -10.414 1.00 74.75 311 SER A C 1
ATOM 2465 O O . SER A 1 311 ? 16.830 1.775 -11.366 1.00 74.75 311 SER A O 1
ATOM 2467 N N . VAL A 1 312 ? 18.159 0.367 -10.232 1.00 80.00 312 VAL A N 1
ATOM 2468 C CA . VAL A 1 312 ? 17.831 -0.830 -11.008 1.00 80.00 312 VAL A CA 1
ATOM 2469 C C . VAL A 1 312 ? 17.174 -1.815 -10.063 1.00 80.00 312 VAL A C 1
ATOM 2471 O O . VAL A 1 312 ? 17.667 -2.058 -8.959 1.00 80.00 312 VAL A O 1
ATOM 2474 N N . THR A 1 313 ? 16.046 -2.362 -10.485 1.00 83.25 313 THR A N 1
ATOM 2475 C CA . THR A 1 313 ? 15.194 -3.177 -9.632 1.00 83.25 313 THR A CA 1
ATOM 2476 C C . THR A 1 313 ? 14.862 -4.484 -10.330 1.00 83.25 313 THR A C 1
ATOM 2478 O O . THR A 1 313 ? 14.530 -4.489 -11.514 1.00 83.25 313 THR A O 1
ATOM 2481 N N . ALA A 1 314 ? 14.959 -5.590 -9.596 1.00 88.38 314 ALA A N 1
ATOM 2482 C CA . ALA A 1 314 ? 14.576 -6.902 -10.090 1.00 88.38 314 ALA A CA 1
ATOM 2483 C C . ALA A 1 314 ? 13.063 -7.056 -9.959 1.00 88.38 314 ALA A C 1
ATOM 2485 O O . ALA A 1 314 ? 12.509 -6.857 -8.878 1.00 88.38 314 ALA A O 1
ATOM 2486 N N . VAL A 1 315 ? 12.406 -7.404 -11.059 1.00 92.25 315 VAL A N 1
ATOM 2487 C CA . VAL A 1 315 ? 10.952 -7.477 -11.155 1.00 92.25 315 VAL A CA 1
ATOM 2488 C C . VAL A 1 315 ? 10.554 -8.785 -11.816 1.00 92.25 315 VAL A C 1
ATOM 2490 O O . VAL A 1 315 ? 11.175 -9.215 -12.784 1.00 92.25 315 VAL A O 1
ATOM 2493 N N . HIS A 1 316 ? 9.511 -9.421 -11.296 1.00 94.12 316 HIS A N 1
ATOM 2494 C CA . HIS A 1 316 ? 8.988 -10.673 -11.832 1.00 94.12 316 HIS A CA 1
ATOM 2495 C C . HIS A 1 316 ? 7.466 -10.680 -11.746 1.00 94.12 316 HIS A C 1
ATOM 2497 O O . HIS A 1 316 ? 6.903 -10.364 -10.697 1.00 94.12 316 HIS A O 1
ATOM 2503 N N . PHE A 1 317 ? 6.800 -11.045 -12.836 1.00 96.31 317 PHE A N 1
ATOM 2504 C CA . PHE A 1 317 ? 5.349 -11.167 -12.880 1.00 96.31 317 PHE A CA 1
ATOM 2505 C C . PHE A 1 317 ? 4.942 -12.636 -12.916 1.00 96.31 317 PHE A C 1
ATOM 2507 O O . PHE A 1 317 ? 5.536 -13.432 -13.629 1.00 96.31 317 PHE A O 1
ATOM 2514 N N . SER A 1 318 ? 3.948 -13.016 -12.122 1.00 95.12 318 SER A N 1
ATOM 2515 C CA . SER A 1 318 ? 3.540 -14.412 -11.984 1.00 95.12 318 SER A CA 1
ATOM 2516 C C . SER A 1 318 ? 2.031 -14.573 -11.922 1.00 95.12 318 SER A C 1
ATOM 2518 O O . SER A 1 318 ? 1.299 -13.667 -11.521 1.00 95.12 318 SER A O 1
ATOM 2520 N N . HIS A 1 319 ? 1.583 -15.764 -12.306 1.00 95.75 319 HIS A N 1
ATOM 2521 C CA . HIS A 1 319 ? 0.187 -16.172 -12.319 1.00 95.75 319 HIS A CA 1
ATOM 2522 C C . HIS A 1 319 ? 0.012 -17.397 -11.429 1.00 95.75 319 HIS A C 1
ATOM 2524 O O . HIS A 1 319 ? 0.784 -18.351 -11.531 1.00 95.75 319 HIS A O 1
ATOM 2530 N N . MET A 1 320 ? -1.011 -17.396 -10.583 1.00 96.62 320 MET A N 1
ATOM 2531 C CA . MET A 1 320 ? -1.339 -18.536 -9.726 1.00 96.62 320 MET A CA 1
ATOM 2532 C C . MET A 1 320 ? -2.819 -18.544 -9.347 1.00 96.62 320 MET A C 1
ATOM 2534 O O . MET A 1 320 ? -3.532 -17.575 -9.588 1.00 96.62 320 MET A O 1
ATOM 2538 N N . ASP A 1 321 ? -3.289 -19.634 -8.749 1.00 97.25 321 ASP A N 1
ATOM 2539 C CA . ASP A 1 321 ? -4.645 -19.699 -8.201 1.00 97.25 321 ASP A CA 1
ATOM 2540 C C . ASP A 1 321 ? -4.755 -18.876 -6.906 1.00 97.25 321 ASP A C 1
ATOM 2542 O O . ASP A 1 321 ? -3.790 -18.769 -6.143 1.00 97.25 321 ASP A O 1
ATOM 2546 N N . GLU A 1 322 ? -5.941 -18.317 -6.635 1.00 96.25 322 GLU A N 1
ATOM 2547 C CA . GLU A 1 322 ? -6.208 -17.494 -5.441 1.00 96.25 322 GLU A CA 1
ATOM 2548 C C . GLU A 1 322 ? -5.848 -18.236 -4.147 1.00 96.25 322 GLU A C 1
ATOM 2550 O O . GLU A 1 322 ? -5.177 -17.674 -3.286 1.00 96.25 322 GLU A O 1
ATOM 2555 N N . GLU A 1 323 ? -6.202 -19.519 -4.026 1.00 94.94 323 GLU A N 1
ATOM 2556 C CA . GLU A 1 323 ? -5.879 -20.322 -2.838 1.00 94.94 323 GLU A CA 1
ATOM 2557 C C . GLU A 1 323 ? -4.368 -20.424 -2.591 1.00 94.94 323 GLU A C 1
ATOM 2559 O O . GLU A 1 323 ? -3.907 -20.342 -1.450 1.00 94.94 323 GLU A O 1
ATOM 2564 N N . LEU A 1 324 ? -3.585 -20.578 -3.664 1.00 94.69 324 LEU A N 1
ATOM 2565 C CA . LEU A 1 324 ? -2.133 -20.673 -3.573 1.00 94.69 324 LEU A CA 1
ATOM 2566 C C . LEU A 1 324 ? -1.520 -19.320 -3.206 1.00 94.69 324 LEU A C 1
ATOM 2568 O O . LEU A 1 324 ? -0.599 -19.269 -2.391 1.00 94.69 324 LEU A O 1
ATOM 2572 N N . PHE A 1 325 ? -2.054 -18.234 -3.769 1.00 95.31 325 PHE A N 1
ATOM 2573 C CA . PHE A 1 325 ? -1.653 -16.875 -3.426 1.00 95.31 325 PHE A CA 1
ATOM 2574 C C . PHE A 1 325 ? -1.895 -16.573 -1.945 1.00 95.31 325 PHE A C 1
ATOM 2576 O O . PHE A 1 325 ? -0.964 -16.170 -1.249 1.00 95.31 325 PHE A O 1
ATOM 2583 N N . MET A 1 326 ? -3.104 -16.839 -1.439 1.00 92.31 326 MET A N 1
ATOM 2584 C CA . MET A 1 326 ? -3.434 -16.629 -0.026 1.00 92.31 326 MET A CA 1
ATOM 2585 C C . MET A 1 326 ? -2.466 -17.400 0.877 1.00 92.31 326 MET A C 1
ATOM 2587 O O . MET A 1 326 ? -1.798 -16.803 1.718 1.00 92.31 326 MET A O 1
ATOM 2591 N N . LYS A 1 327 ? -2.306 -18.704 0.622 1.00 90.25 327 LYS A N 1
ATOM 2592 C CA . LYS A 1 327 ? -1.489 -19.601 1.444 1.00 90.25 327 LYS A CA 1
ATOM 2593 C C . LYS A 1 327 ? 0.001 -19.260 1.440 1.00 90.25 327 LYS A C 1
ATOM 2595 O O . LYS A 1 327 ? 0.657 -19.371 2.472 1.00 90.25 327 LYS A O 1
ATOM 2600 N N . ASN A 1 328 ? 0.558 -18.916 0.279 1.00 87.94 328 ASN A N 1
ATOM 2601 C CA . ASN A 1 328 ? 2.007 -18.766 0.128 1.00 87.94 328 ASN A CA 1
ATOM 2602 C C . ASN A 1 328 ? 2.490 -17.326 0.319 1.00 87.94 328 ASN A C 1
ATOM 2604 O O . ASN A 1 328 ? 3.662 -17.135 0.636 1.00 87.94 328 ASN A O 1
ATOM 2608 N N . TYR A 1 329 ? 1.623 -16.328 0.120 1.00 89.38 329 TYR A N 1
ATOM 2609 C CA . TYR A 1 329 ? 2.012 -14.917 0.181 1.00 89.38 329 TYR A CA 1
ATOM 2610 C C . TYR A 1 329 ? 1.371 -14.165 1.336 1.00 89.38 329 TYR A C 1
ATOM 2612 O O . TYR A 1 329 ? 2.069 -13.418 2.011 1.00 89.38 329 TYR A O 1
ATOM 2620 N N . LEU A 1 330 ? 0.069 -14.328 1.569 1.00 86.69 330 LEU A N 1
ATOM 2621 C CA . LEU A 1 330 ? -0.638 -13.506 2.552 1.00 86.69 330 LEU A CA 1
ATOM 2622 C C . LEU A 1 330 ? -0.655 -14.139 3.942 1.00 86.69 330 LEU A C 1
ATOM 2624 O O . LEU A 1 330 ? -0.293 -13.464 4.902 1.00 86.69 330 LEU A O 1
ATOM 2628 N N . ASP A 1 331 ? -0.985 -15.423 4.067 1.00 85.44 331 ASP A N 1
ATOM 2629 C CA . ASP A 1 331 ? -1.034 -16.112 5.362 1.00 85.44 331 ASP A CA 1
ATOM 2630 C C . ASP A 1 331 ? 0.280 -15.989 6.157 1.00 85.44 331 ASP A C 1
ATOM 2632 O O . ASP A 1 331 ? 0.207 -15.635 7.332 1.00 85.44 331 ASP A O 1
ATOM 2636 N N . PRO A 1 332 ? 1.483 -16.156 5.562 1.00 83.44 332 PRO A N 1
ATOM 2637 C CA . PRO A 1 332 ? 2.739 -16.015 6.303 1.00 83.44 332 PRO A CA 1
ATOM 2638 C C . PRO A 1 332 ? 2.999 -14.599 6.832 1.00 83.44 332 PRO A C 1
ATOM 2640 O O . PRO A 1 332 ? 3.851 -14.411 7.696 1.00 83.44 332 PRO A O 1
ATOM 2643 N N . ILE A 1 333 ? 2.318 -13.597 6.272 1.00 76.69 333 ILE A N 1
ATOM 2644 C CA . ILE A 1 333 ? 2.480 -12.184 6.620 1.00 76.69 333 ILE A CA 1
ATOM 2645 C C . ILE A 1 333 ? 1.432 -11.748 7.654 1.00 76.69 333 ILE A C 1
ATOM 2647 O O . ILE A 1 333 ? 1.706 -10.890 8.502 1.00 76.69 333 ILE A O 1
ATOM 2651 N N . LEU A 1 334 ? 0.228 -12.318 7.561 1.00 69.81 334 LEU A N 1
ATOM 2652 C CA . LEU A 1 334 ? -0.962 -11.887 8.292 1.00 69.81 334 LEU A CA 1
ATOM 2653 C C . LEU A 1 334 ? -1.276 -12.729 9.543 1.00 69.81 334 LEU A C 1
ATOM 2655 O O . LEU A 1 334 ? -2.021 -12.239 10.395 1.00 69.81 334 LEU A O 1
ATOM 2659 N N . VAL A 1 335 ? -0.758 -13.960 9.650 1.00 59.34 335 VAL A N 1
ATOM 2660 C CA . VAL A 1 335 ? -1.078 -14.945 10.710 1.00 59.34 335 VAL A CA 1
ATOM 2661 C C . VAL A 1 335 ? 0.122 -15.206 11.612 1.00 59.34 335 VAL A C 1
ATOM 2663 O O . VAL A 1 335 ? -0.080 -15.217 12.848 1.00 59.34 335 VAL A O 1
#

Radius of gyration: 25.07 Å; chains: 1; bounding box: 55×45×84 Å